Protein AF-A0A2W4HS82-F1 (afdb_monomer_lite)

Foldseek 3Di:
DDDDDDDDDDDDDDDDDDPDDDPPPDDDDDPPDDDLPDPVVCQLFPDDPDQVSLVVVLVSLLVQLQQLQVLLCLVVLNQGDQFDDQQSQLSGPPHPNPRHGHDPSSFGQQNVVRHGDHAAEAEDQDLVVQQVDFWAFAQRSHWYWYAHPVSRKIKIWGHGPVRTIDADPVGRRGHDIDMPALVVLLVVLLVQLVQLQVVLCVVVVDGDAAPDLQSQQSGDPRHNVVSRGHWARQQSPPSDGHHAHEDDDDAQVVQFQAFWDFAARSHKYKHDDPDDAKIWIWHAHPVRTTDHAPVGRRGHQIQMPSGRPPDDPDPPD

Structure (mmCIF, N/CA/C/O backbone):
data_AF-A0A2W4HS82-F1
#
_entry.id   AF-A0A2W4HS82-F1
#
loop_
_atom_site.group_PDB
_atom_site.id
_atom_site.type_symbol
_atom_site.label_atom_id
_atom_site.label_alt_id
_atom_site.label_comp_id
_atom_site.label_asym_id
_atom_site.label_entity_id
_atom_site.label_seq_id
_atom_site.pdbx_PDB_ins_code
_atom_site.Cartn_x
_atom_site.Cartn_y
_atom_site.Cartn_z
_atom_site.occupancy
_atom_site.B_iso_or_equiv
_atom_site.auth_seq_id
_atom_site.auth_comp_id
_atom_site.auth_asym_id
_atom_site.auth_atom_id
_atom_site.pdbx_PDB_model_num
ATOM 1 N N . MET A 1 1 ? 10.268 50.091 77.009 1.00 44.12 1 MET A N 1
ATOM 2 C CA . MET A 1 1 ? 9.915 49.093 75.977 1.00 44.12 1 MET A CA 1
ATOM 3 C C . MET A 1 1 ? 11.006 49.121 74.925 1.00 44.12 1 MET A C 1
ATOM 5 O O . MET A 1 1 ? 11.183 50.147 74.284 1.00 44.12 1 MET A O 1
ATOM 9 N N . ALA A 1 2 ? 11.820 48.069 74.868 1.00 42.75 2 ALA A N 1
ATOM 10 C CA . ALA A 1 2 ? 13.006 48.007 74.022 1.00 42.75 2 ALA A CA 1
ATOM 11 C C . ALA A 1 2 ? 12.639 47.516 72.615 1.00 42.75 2 ALA A C 1
ATOM 13 O O . ALA A 1 2 ? 11.971 46.496 72.466 1.00 42.75 2 ALA A O 1
ATOM 14 N N . VAL A 1 3 ? 13.079 48.261 71.602 1.00 39.31 3 VAL A N 1
ATOM 15 C CA . VAL A 1 3 ? 12.980 47.914 70.182 1.00 39.31 3 VAL A CA 1
ATOM 16 C C . VAL A 1 3 ? 14.223 47.103 69.824 1.00 39.31 3 VAL A C 1
ATOM 18 O O . VAL A 1 3 ? 15.334 47.622 69.908 1.00 39.31 3 VAL A O 1
ATOM 21 N N . ILE A 1 4 ? 14.053 45.838 69.441 1.00 47.97 4 ILE A N 1
ATOM 22 C CA . ILE A 1 4 ? 15.140 45.001 68.920 1.00 47.97 4 ILE A CA 1
ATOM 23 C C . ILE A 1 4 ? 14.964 44.914 67.404 1.00 47.97 4 ILE A C 1
ATOM 25 O O . ILE A 1 4 ? 14.067 44.242 66.902 1.00 47.97 4 ILE A O 1
ATOM 29 N N . SER A 1 5 ? 15.820 45.644 66.691 1.00 43.72 5 SER A N 1
ATOM 30 C CA . SER A 1 5 ? 15.968 45.599 65.237 1.00 43.72 5 SER A CA 1
ATOM 31 C C . SER A 1 5 ? 17.085 44.610 64.903 1.00 43.72 5 SER A C 1
ATOM 33 O O . SER A 1 5 ? 18.230 44.813 65.309 1.00 43.72 5 SER A O 1
ATOM 35 N N . ILE A 1 6 ? 16.761 43.516 64.210 1.00 48.91 6 ILE A N 1
ATOM 36 C CA . ILE A 1 6 ? 17.742 42.524 63.755 1.00 48.91 6 ILE A CA 1
ATOM 37 C C . ILE A 1 6 ? 18.059 42.824 62.290 1.00 48.91 6 ILE A C 1
ATOM 39 O O . ILE A 1 6 ? 17.232 42.633 61.404 1.00 48.91 6 ILE A O 1
ATOM 43 N N . SER A 1 7 ? 19.275 43.315 62.054 1.00 46.34 7 SER A N 1
ATOM 44 C CA . SER A 1 7 ? 19.825 43.596 60.729 1.00 46.34 7 SER A CA 1
ATOM 45 C C . SER A 1 7 ? 20.709 42.421 60.302 1.00 46.34 7 SER A C 1
ATOM 47 O O . SER A 1 7 ? 21.796 42.228 60.845 1.00 46.34 7 SER A O 1
ATOM 49 N N . LEU A 1 8 ? 20.235 41.606 59.357 1.00 45.62 8 LEU A N 1
ATOM 50 C CA . LEU A 1 8 ? 20.994 40.500 58.766 1.00 45.62 8 LEU A CA 1
ATOM 51 C C . LEU A 1 8 ? 21.714 40.992 57.502 1.00 45.62 8 LEU A C 1
ATOM 53 O O . LEU A 1 8 ? 21.098 41.210 56.462 1.00 45.62 8 LEU A O 1
ATOM 57 N N . LYS A 1 9 ? 23.035 41.172 57.608 1.00 45.50 9 LYS A N 1
ATOM 58 C CA . LYS A 1 9 ? 23.947 41.370 56.472 1.00 45.50 9 LYS A CA 1
ATOM 59 C C . LYS A 1 9 ? 24.389 40.001 55.954 1.00 45.50 9 LYS A C 1
ATOM 61 O O . LYS A 1 9 ? 25.045 39.265 56.686 1.00 45.50 9 LYS A O 1
ATOM 66 N N . LEU A 1 10 ? 24.075 39.683 54.700 1.00 50.44 10 LEU A N 1
ATOM 67 C CA . LEU A 1 10 ? 24.662 38.549 53.981 1.00 50.44 10 LEU A CA 1
ATOM 68 C C . LEU A 1 10 ? 25.690 39.059 52.955 1.00 50.44 10 LEU A C 1
ATOM 70 O O . LEU A 1 10 ? 25.413 40.046 52.268 1.00 50.44 10 LEU A O 1
ATOM 74 N N . PRO A 1 11 ? 26.875 38.429 52.850 1.00 56.81 11 PRO A N 1
ATOM 75 C CA . PRO A 1 11 ? 27.918 38.847 51.924 1.00 56.81 11 PRO A CA 1
ATOM 76 C C . PRO A 1 11 ? 27.642 38.356 50.495 1.00 56.81 11 PRO A C 1
ATOM 78 O O . PRO A 1 11 ? 27.454 37.166 50.247 1.00 56.81 11 PRO A O 1
ATOM 81 N N . PHE A 1 12 ? 27.673 39.295 49.548 1.00 36.97 12 PHE A N 1
ATOM 82 C CA . PHE A 1 12 ? 27.752 39.027 48.114 1.00 36.97 12 PHE A CA 1
ATOM 83 C C . PHE A 1 12 ? 29.124 38.430 47.778 1.00 36.97 12 PHE A C 1
ATOM 85 O O . PHE A 1 12 ? 30.152 39.065 48.010 1.00 36.97 12 PHE A O 1
ATOM 92 N N . THR A 1 13 ? 29.143 37.238 47.185 1.00 49.34 13 THR A N 1
ATOM 93 C CA . THR A 1 13 ? 30.308 36.720 46.460 1.00 49.34 13 THR A CA 1
ATOM 94 C C . THR A 1 13 ? 30.001 36.774 44.970 1.00 49.34 13 THR A C 1
ATOM 96 O O . THR A 1 13 ? 29.071 36.142 44.475 1.00 49.34 13 THR A O 1
ATOM 99 N N . ALA A 1 14 ? 30.760 37.604 44.258 1.00 43.16 14 ALA A N 1
ATOM 100 C CA . ALA A 1 14 ? 30.756 37.659 42.808 1.00 43.16 14 ALA A CA 1
ATOM 101 C C . ALA A 1 14 ? 31.603 36.496 42.273 1.00 43.16 14 ALA A C 1
ATOM 103 O O . ALA A 1 14 ? 32.766 36.344 42.643 1.00 43.16 14 ALA A O 1
ATOM 104 N N . SER A 1 15 ? 31.034 35.679 41.393 1.00 42.22 15 SER A N 1
ATOM 105 C CA . SER A 1 15 ? 31.805 34.800 40.517 1.00 42.22 15 SER A CA 1
ATOM 106 C C . SER A 1 15 ? 31.263 34.921 39.106 1.00 42.22 15 SER A C 1
ATOM 108 O O . SER A 1 15 ? 30.075 34.748 38.846 1.00 42.22 15 SER A O 1
ATOM 110 N N . ALA A 1 16 ? 32.178 35.314 38.229 1.00 42.47 16 ALA A N 1
ATOM 111 C CA . ALA A 1 16 ? 31.986 35.519 36.814 1.00 42.47 16 ALA A CA 1
ATOM 112 C C . ALA A 1 16 ? 31.611 34.206 36.118 1.00 42.47 16 ALA A C 1
ATOM 114 O O . ALA A 1 16 ? 32.289 33.195 36.290 1.00 42.47 16 ALA A O 1
ATOM 115 N N . LEU A 1 17 ? 30.588 34.252 35.266 1.00 36.47 17 LEU A N 1
ATOM 116 C CA . LEU A 1 17 ? 30.428 33.280 34.194 1.00 36.47 17 LEU A CA 1
ATOM 117 C C . LEU A 1 17 ? 30.243 34.042 32.883 1.00 36.47 17 LEU A C 1
ATOM 119 O O . LEU A 1 17 ? 29.182 34.587 32.584 1.00 36.47 17 LEU A O 1
ATOM 123 N N . THR A 1 18 ? 31.331 34.118 32.128 1.00 38.00 18 THR A N 1
ATOM 124 C CA . THR A 1 18 ? 31.370 34.623 30.760 1.00 38.00 18 THR A CA 1
ATOM 125 C C . THR A 1 18 ? 30.591 33.655 29.872 1.00 38.00 18 THR A C 1
ATOM 127 O O . THR A 1 18 ? 31.080 32.578 29.537 1.00 38.00 18 THR A O 1
ATOM 130 N N . LEU A 1 19 ? 29.361 34.018 29.506 1.00 36.50 19 LEU A N 1
ATOM 131 C CA . LEU A 1 19 ? 28.557 33.271 28.544 1.00 36.50 19 LEU A CA 1
ATOM 132 C C . LEU A 1 19 ? 29.044 33.618 27.127 1.00 36.50 19 LEU A C 1
ATOM 134 O O . LEU A 1 19 ? 28.611 34.598 26.525 1.00 36.50 19 LEU A O 1
ATOM 138 N N . ILE A 1 20 ? 29.992 32.838 26.605 1.00 43.56 20 ILE A N 1
ATOM 139 C CA . ILE A 1 20 ? 30.383 32.906 25.194 1.00 43.56 20 ILE A CA 1
ATOM 140 C C . ILE A 1 20 ? 29.270 32.232 24.389 1.00 43.56 20 ILE A C 1
ATOM 142 O O . ILE A 1 20 ? 29.115 31.012 24.413 1.00 43.56 20 ILE A O 1
ATOM 146 N N . GLY A 1 21 ? 28.474 33.044 23.696 1.00 37.34 21 GLY A N 1
ATOM 147 C CA . GLY A 1 21 ? 27.473 32.579 22.746 1.00 37.34 21 GLY A CA 1
ATOM 148 C C . GLY A 1 21 ? 28.133 31.905 21.546 1.00 37.34 21 GLY A C 1
ATOM 149 O O . GLY A 1 21 ? 28.605 32.575 20.632 1.00 37.34 21 GLY A O 1
ATOM 150 N N . GLN A 1 22 ? 28.137 30.574 21.531 1.00 36.19 22 GLN A N 1
ATOM 151 C CA . GLN A 1 22 ? 28.325 29.789 20.315 1.00 36.19 22 GLN A CA 1
ATOM 152 C C . GLN A 1 22 ? 26.948 29.516 19.704 1.00 36.19 22 GLN A C 1
ATOM 154 O O . GLN A 1 22 ? 26.247 28.580 20.081 1.00 36.19 22 GLN A O 1
ATOM 159 N N . VAL A 1 23 ? 26.556 30.360 18.749 1.00 37.22 23 VAL A N 1
ATOM 160 C CA . VAL A 1 23 ? 25.447 30.071 17.836 1.00 37.22 23 VAL A CA 1
ATOM 161 C C . VAL A 1 23 ? 25.935 28.987 16.878 1.00 37.22 23 VAL A C 1
ATOM 163 O O . VAL A 1 23 ? 26.606 29.267 15.886 1.00 37.22 23 VAL A O 1
ATOM 166 N N . ALA A 1 24 ? 25.645 27.729 17.200 1.00 35.56 24 ALA A N 1
ATOM 167 C CA . ALA A 1 24 ? 25.782 26.640 16.249 1.00 35.56 24 ALA A CA 1
ATOM 168 C C . ALA A 1 24 ? 24.690 26.803 15.181 1.00 35.56 24 ALA A C 1
ATOM 170 O O . ALA A 1 24 ? 23.517 26.526 15.426 1.00 35.56 24 ALA A O 1
ATOM 171 N N . LEU A 1 25 ? 25.081 27.279 13.996 1.00 35.16 25 LEU A N 1
ATOM 172 C CA . LEU A 1 25 ? 24.296 27.156 12.770 1.00 35.16 25 LEU A CA 1
ATOM 173 C C . LEU A 1 25 ? 24.139 25.663 12.461 1.00 35.16 25 LEU A C 1
ATOM 175 O O . LEU A 1 25 ? 24.987 25.052 11.812 1.00 35.16 25 LEU A O 1
ATOM 179 N N . LEU A 1 26 ? 23.070 25.061 12.979 1.00 33.38 26 LEU A N 1
ATOM 180 C CA . LEU A 1 26 ? 22.648 23.736 12.554 1.00 33.38 26 LEU A CA 1
ATOM 181 C C . LEU A 1 26 ? 22.125 23.835 11.113 1.00 33.38 26 LEU A C 1
ATOM 183 O O . LEU A 1 26 ? 21.368 24.759 10.799 1.00 33.38 26 LEU A O 1
ATOM 187 N N . PRO A 1 27 ? 22.524 22.912 10.223 1.00 33.47 27 PRO A N 1
ATOM 188 C CA . PRO A 1 27 ? 21.996 22.876 8.870 1.00 33.47 27 PRO A CA 1
ATOM 189 C C . PRO A 1 27 ? 20.475 22.656 8.914 1.00 33.47 27 PRO A C 1
ATOM 191 O O . PRO A 1 27 ? 19.986 21.966 9.813 1.00 33.47 27 PRO A O 1
ATOM 194 N N . PRO A 1 28 ? 19.714 23.212 7.955 1.00 32.94 28 PRO A N 1
ATOM 195 C CA . PRO A 1 28 ? 18.275 23.009 7.896 1.00 32.94 28 PRO A CA 1
ATOM 196 C C . PRO A 1 28 ? 17.972 21.511 7.798 1.00 32.94 28 PRO A C 1
ATOM 198 O O . PRO A 1 28 ? 18.399 20.826 6.865 1.00 32.94 28 PRO A O 1
ATOM 201 N N . ALA A 1 29 ? 17.251 21.003 8.795 1.00 30.78 29 ALA A N 1
ATOM 202 C CA . ALA A 1 29 ? 16.715 19.656 8.793 1.00 30.78 29 ALA A CA 1
ATOM 203 C C . ALA A 1 29 ? 15.726 19.534 7.627 1.00 30.78 29 ALA A C 1
ATOM 205 O O . ALA A 1 29 ? 14.736 20.261 7.551 1.00 30.78 29 ALA A O 1
ATOM 206 N N . PHE A 1 30 ? 16.024 18.631 6.693 1.00 33.69 30 PHE A N 1
ATOM 207 C CA . PHE A 1 30 ? 15.118 18.262 5.615 1.00 33.69 30 PHE A CA 1
ATOM 208 C C . PHE A 1 30 ? 13.837 17.681 6.220 1.00 33.69 30 PHE A C 1
ATOM 210 O O . PHE A 1 30 ? 13.840 16.568 6.743 1.00 33.69 30 PHE A O 1
ATOM 217 N N . ALA A 1 31 ? 12.747 18.441 6.133 1.00 33.34 31 ALA A N 1
ATOM 218 C CA . ALA A 1 31 ? 11.401 17.953 6.376 1.00 33.34 31 ALA A CA 1
ATOM 219 C C . ALA A 1 31 ? 11.086 16.851 5.349 1.00 33.34 31 ALA A C 1
ATOM 221 O O . ALA A 1 31 ? 10.899 17.122 4.165 1.00 33.34 31 ALA A O 1
ATOM 222 N N . GLN A 1 32 ? 11.081 15.595 5.793 1.00 36.44 32 GLN A N 1
ATOM 223 C CA . GLN A 1 32 ? 10.508 14.475 5.051 1.00 36.44 32 GLN A CA 1
ATOM 224 C C . GLN A 1 32 ? 9.054 14.300 5.491 1.00 36.44 32 GLN A C 1
ATOM 226 O O . GLN A 1 32 ? 8.713 13.378 6.222 1.00 36.44 32 GLN A O 1
ATOM 231 N N . THR A 1 33 ? 8.192 15.211 5.064 1.00 41.88 33 THR A N 1
ATOM 232 C CA . THR A 1 33 ? 6.742 15.114 5.243 1.00 41.88 33 THR A CA 1
ATOM 233 C C . THR A 1 33 ? 6.099 15.635 3.972 1.00 41.88 33 THR A C 1
ATOM 235 O O . THR A 1 33 ? 6.502 16.687 3.494 1.00 41.88 33 THR A O 1
ATOM 238 N N . GLU A 1 34 ? 5.119 14.887 3.459 1.00 40.72 34 GLU A N 1
ATOM 239 C CA . GLU A 1 34 ? 4.439 15.071 2.165 1.00 40.72 34 GLU A CA 1
ATOM 240 C C . GLU A 1 34 ? 5.265 14.621 0.954 1.00 40.72 34 GLU A C 1
ATOM 242 O O . GLU A 1 34 ? 6.340 15.135 0.713 1.00 40.72 34 GLU A O 1
ATOM 247 N N . GLU A 1 35 ? 4.767 13.638 0.192 1.00 44.16 35 GLU A N 1
ATOM 248 C CA . GLU A 1 35 ? 4.965 13.495 -1.272 1.00 44.16 35 GLU A CA 1
ATOM 249 C C . GLU A 1 35 ? 4.643 12.072 -1.788 1.00 44.16 35 GLU A C 1
ATOM 251 O O . GLU A 1 35 ? 5.070 11.696 -2.883 1.00 44.16 35 GLU A O 1
ATOM 256 N N . LEU A 1 36 ? 3.873 11.230 -1.082 1.00 40.53 36 LEU A N 1
ATOM 257 C CA . LEU A 1 36 ? 3.343 10.022 -1.748 1.00 40.53 36 LEU A CA 1
ATOM 258 C C . LEU A 1 36 ? 2.311 10.382 -2.843 1.00 40.53 36 LEU A C 1
ATOM 260 O O . LEU A 1 36 ? 2.152 9.647 -3.822 1.00 40.53 36 LEU A O 1
ATOM 264 N N . PHE A 1 37 ? 1.706 11.570 -2.727 1.00 47.00 37 PHE A N 1
ATOM 265 C CA . PHE A 1 37 ? 0.776 12.179 -3.678 1.00 47.00 37 PHE A CA 1
ATOM 266 C C . PHE A 1 37 ? 1.057 13.682 -3.785 1.00 47.00 37 PHE A C 1
ATOM 268 O O . PHE A 1 37 ? 0.273 14.506 -3.330 1.00 47.00 37 PHE A O 1
ATOM 275 N N . ALA A 1 38 ? 2.218 14.048 -4.337 1.00 44.34 38 ALA A N 1
ATOM 276 C CA . ALA A 1 38 ? 2.447 15.424 -4.776 1.00 44.34 38 ALA A CA 1
ATOM 277 C C . ALA A 1 38 ? 1.232 15.924 -5.597 1.00 44.34 38 ALA A C 1
ATOM 279 O O . ALA A 1 38 ? 0.631 15.099 -6.296 1.00 44.34 38 ALA A O 1
ATOM 280 N N . PRO A 1 39 ? 0.870 17.223 -5.538 1.00 44.66 39 PRO A N 1
ATOM 281 C CA . PRO A 1 39 ? -0.225 17.770 -6.339 1.00 44.66 39 PRO A CA 1
ATOM 282 C C . PRO A 1 39 ? -0.077 17.314 -7.792 1.00 44.66 39 PRO A C 1
ATOM 284 O O . PRO A 1 39 ? 1.044 17.261 -8.303 1.00 44.66 39 PRO A O 1
ATOM 287 N N . VAL A 1 40 ? -1.196 16.949 -8.428 1.00 45.75 40 VAL A N 1
ATOM 288 C CA . VAL A 1 40 ? -1.273 16.321 -9.765 1.00 45.75 40 VAL A CA 1
ATOM 289 C C . VAL A 1 40 ? -0.335 16.992 -10.784 1.00 45.75 40 VAL A C 1
ATOM 291 O O . VAL A 1 40 ? 0.279 16.309 -11.598 1.00 45.75 40 VAL A O 1
ATOM 294 N N . GLU A 1 41 ? -0.119 18.304 -10.671 1.00 40.22 41 GLU A N 1
ATOM 295 C CA . GLU A 1 41 ? 0.823 19.095 -11.475 1.00 40.22 41 GLU A CA 1
ATOM 296 C C . GLU A 1 41 ? 2.284 18.606 -11.439 1.00 40.22 41 GLU A C 1
ATOM 298 O O . GLU A 1 41 ? 2.931 18.549 -12.484 1.00 40.22 41 GLU A O 1
ATOM 303 N N . LYS A 1 42 ? 2.810 18.163 -10.288 1.00 47.59 42 LYS A N 1
ATOM 304 C CA . LYS A 1 42 ? 4.160 17.567 -10.199 1.00 47.59 42 LYS A CA 1
ATOM 305 C C . LYS A 1 42 ? 4.238 16.179 -10.852 1.00 47.59 42 LYS A C 1
ATOM 307 O O . LYS A 1 42 ? 5.337 15.677 -11.077 1.00 47.59 42 LYS A O 1
ATOM 312 N N . MET A 1 43 ? 3.103 15.540 -11.147 1.00 51.03 43 MET A N 1
ATOM 313 C CA . MET A 1 43 ? 3.050 14.203 -11.753 1.00 51.03 43 MET A CA 1
ATOM 314 C C . MET A 1 43 ? 3.054 14.242 -13.282 1.00 51.03 43 MET A C 1
ATOM 316 O O . MET A 1 43 ? 3.405 13.237 -13.891 1.00 51.03 43 MET A O 1
ATOM 320 N N . VAL A 1 44 ? 2.693 15.376 -13.895 1.00 56.41 44 VAL A N 1
ATOM 321 C CA . VAL A 1 44 ? 2.601 15.511 -15.359 1.00 56.41 44 VAL A CA 1
ATOM 322 C C . VAL A 1 44 ? 3.975 15.654 -16.012 1.00 56.41 44 VAL A C 1
ATOM 324 O O . VAL A 1 44 ? 4.189 15.177 -17.122 1.00 56.41 44 VAL A O 1
ATOM 327 N N . ASN A 1 45 ? 4.924 16.287 -15.322 1.00 65.25 45 ASN A N 1
ATOM 328 C CA . ASN A 1 45 ? 6.292 16.436 -15.811 1.00 65.25 45 ASN A CA 1
ATOM 329 C C . ASN A 1 45 ? 7.275 16.608 -14.641 1.00 65.25 45 ASN A C 1
ATOM 331 O O . ASN A 1 45 ? 7.738 17.721 -14.371 1.00 65.25 45 ASN A O 1
ATOM 335 N N . PRO A 1 46 ? 7.556 15.537 -13.882 1.00 73.56 46 PRO A N 1
ATOM 336 C CA . PRO A 1 46 ? 8.440 15.634 -12.737 1.00 73.56 46 PRO A CA 1
ATOM 337 C C . PRO A 1 46 ? 9.868 15.955 -13.193 1.00 73.56 46 PRO A C 1
ATOM 339 O O . PRO A 1 46 ? 10.474 15.224 -13.978 1.00 73.56 46 PRO A O 1
ATOM 342 N N . GLN A 1 47 ? 10.425 17.048 -12.671 1.00 81.94 47 GLN A N 1
ATOM 343 C CA . GLN A 1 47 ? 11.844 17.354 -12.818 1.00 81.94 47 GLN A CA 1
ATOM 344 C C . GLN A 1 47 ? 12.615 16.784 -11.631 1.00 81.94 47 GLN A C 1
ATOM 346 O O . GLN A 1 47 ? 12.407 17.196 -10.492 1.00 81.94 47 GLN A O 1
ATOM 351 N N . PHE A 1 48 ? 13.520 15.848 -11.910 1.00 87.69 48 PHE A N 1
ATOM 352 C CA . PHE A 1 48 ? 14.367 15.219 -10.898 1.00 87.69 48 PHE A CA 1
ATOM 353 C C . PHE A 1 48 ? 15.764 15.828 -10.927 1.00 87.69 48 PHE A C 1
ATOM 355 O O . PHE A 1 48 ? 16.443 15.793 -11.959 1.00 87.69 48 PHE A O 1
ATOM 362 N N . LYS A 1 49 ? 16.219 16.343 -9.786 1.00 90.75 49 LYS A N 1
ATOM 363 C CA . LYS A 1 49 ? 17.519 17.013 -9.652 1.00 90.75 49 LYS A CA 1
ATOM 364 C C . LYS A 1 49 ? 18.676 16.024 -9.576 1.00 90.75 49 LYS A C 1
ATOM 366 O O . LYS A 1 49 ? 19.791 16.346 -9.972 1.00 90.75 49 LYS A O 1
ATOM 371 N N . ASN A 1 50 ? 18.438 14.829 -9.042 1.00 93.31 50 ASN A N 1
ATOM 372 C CA . ASN A 1 50 ? 19.482 13.843 -8.768 1.00 93.31 50 ASN A CA 1
ATOM 373 C C . ASN A 1 50 ? 18.939 12.403 -8.802 1.00 93.31 50 ASN A C 1
ATOM 375 O O . ASN A 1 50 ? 17.736 12.172 -8.911 1.00 93.31 50 ASN A O 1
ATOM 379 N N . GLU A 1 51 ? 19.844 11.425 -8.723 1.00 92.56 51 GLU A N 1
ATOM 380 C CA . GLU A 1 51 ? 19.502 9.996 -8.758 1.00 92.56 51 GLU A CA 1
ATOM 381 C C . GLU A 1 51 ? 18.641 9.556 -7.567 1.00 92.56 51 GLU A C 1
ATOM 383 O O . GLU A 1 51 ? 17.766 8.708 -7.725 1.00 92.56 51 GLU A O 1
ATOM 388 N N . LYS A 1 52 ? 18.848 10.153 -6.387 1.00 91.50 52 LYS A N 1
ATOM 389 C CA . LYS A 1 52 ? 18.071 9.836 -5.184 1.00 91.50 52 LYS A CA 1
ATOM 390 C C . LYS A 1 52 ? 16.590 10.164 -5.392 1.00 91.50 52 LYS A C 1
ATOM 392 O O . LYS A 1 52 ? 15.751 9.305 -5.150 1.00 91.50 52 LYS A O 1
ATOM 397 N N . GLU A 1 53 ? 16.277 11.344 -5.926 1.00 92.25 53 GLU A N 1
ATOM 398 C CA . GLU A 1 53 ? 14.898 11.745 -6.239 1.00 92.25 53 GLU A CA 1
ATOM 399 C C . GLU A 1 53 ? 14.249 10.826 -7.291 1.00 92.25 53 GLU A C 1
ATOM 401 O O . GLU A 1 53 ? 13.082 10.458 -7.153 1.00 92.25 53 GLU A O 1
ATOM 406 N N . ARG A 1 54 ? 15.001 10.394 -8.320 1.00 93.38 54 ARG A N 1
ATOM 407 C CA . ARG A 1 54 ? 14.494 9.430 -9.319 1.00 93.38 54 ARG A CA 1
ATOM 408 C C . ARG A 1 54 ? 14.169 8.083 -8.678 1.00 93.38 54 ARG A C 1
ATOM 410 O O . ARG A 1 54 ? 13.120 7.511 -8.958 1.00 93.38 54 ARG A O 1
ATOM 417 N N . GLN A 1 55 ? 15.046 7.584 -7.810 1.00 92.25 55 GLN A N 1
ATOM 418 C CA . GLN A 1 55 ? 14.841 6.319 -7.105 1.00 92.25 55 GLN A CA 1
ATOM 419 C C . GLN A 1 55 ? 13.660 6.392 -6.135 1.00 92.25 55 GLN A C 1
ATOM 421 O O . GLN A 1 55 ? 12.823 5.493 -6.128 1.00 92.25 55 GLN A O 1
ATOM 426 N N . GLU A 1 56 ? 13.541 7.471 -5.362 1.00 88.75 56 GLU A N 1
ATOM 427 C CA . GLU A 1 56 ? 12.392 7.710 -4.479 1.00 88.75 56 GLU A CA 1
ATOM 428 C C . GLU A 1 56 ? 11.076 7.747 -5.258 1.00 88.75 56 GLU A C 1
ATOM 430 O O . GLU A 1 56 ? 10.094 7.126 -4.850 1.00 88.75 56 GLU A O 1
ATOM 435 N N . TYR A 1 57 ? 11.062 8.398 -6.420 1.00 90.56 57 TYR A N 1
ATOM 436 C CA . TYR A 1 57 ? 9.915 8.362 -7.318 1.00 90.56 57 TYR A CA 1
ATOM 437 C C . TYR A 1 57 ? 9.600 6.944 -7.810 1.00 90.56 57 TYR A C 1
ATOM 439 O O . TYR A 1 57 ? 8.446 6.523 -7.745 1.00 90.56 57 TYR A O 1
ATOM 447 N N . MET A 1 58 ? 10.600 6.177 -8.253 1.00 93.69 58 MET A N 1
ATOM 448 C CA . MET A 1 58 ? 10.385 4.804 -8.722 1.00 93.69 58 MET A CA 1
ATOM 449 C C . MET A 1 58 ? 9.868 3.875 -7.616 1.00 93.69 58 MET A C 1
ATOM 451 O O . MET A 1 58 ? 9.006 3.040 -7.889 1.00 93.69 58 MET A O 1
ATOM 455 N N . MET A 1 59 ? 10.316 4.045 -6.368 1.00 90.44 59 MET A N 1
ATOM 456 C CA . MET A 1 59 ? 9.761 3.318 -5.217 1.00 90.44 59 MET A CA 1
ATOM 457 C C . MET A 1 59 ? 8.278 3.647 -5.017 1.00 90.44 59 MET A C 1
ATOM 459 O O . MET A 1 59 ? 7.459 2.734 -4.917 1.00 90.44 59 MET A O 1
ATOM 463 N N . LYS A 1 60 ? 7.898 4.931 -5.084 1.00 86.94 60 LYS A N 1
ATOM 464 C CA . LYS A 1 60 ? 6.483 5.343 -5.037 1.00 86.94 60 LYS A CA 1
ATOM 465 C C . LYS A 1 60 ? 5.679 4.734 -6.186 1.00 86.94 60 LYS A C 1
ATOM 467 O O . LYS A 1 60 ? 4.552 4.298 -5.983 1.00 86.94 60 LYS A O 1
ATOM 472 N N . VAL A 1 61 ? 6.234 4.671 -7.399 1.00 90.44 61 VAL A N 1
ATOM 473 C CA . VAL A 1 61 ? 5.572 4.004 -8.531 1.00 90.44 61 VAL A CA 1
ATOM 474 C C . VAL A 1 61 ? 5.353 2.516 -8.241 1.00 90.44 61 VAL A C 1
ATOM 476 O O . VAL A 1 61 ? 4.239 2.032 -8.432 1.00 90.44 61 VAL A O 1
ATOM 479 N N . ALA A 1 62 ? 6.357 1.801 -7.729 1.00 92.25 62 ALA A N 1
ATOM 480 C CA . ALA A 1 62 ? 6.208 0.395 -7.353 1.00 92.25 62 ALA A CA 1
ATOM 481 C C . ALA A 1 62 ? 5.107 0.181 -6.301 1.00 92.25 62 ALA A C 1
ATOM 483 O O . ALA A 1 62 ? 4.294 -0.735 -6.438 1.00 92.25 62 ALA A O 1
ATOM 484 N N . GLU A 1 63 ? 5.033 1.040 -5.282 1.00 85.31 63 GLU A N 1
ATOM 485 C CA . GLU A 1 63 ? 3.986 0.980 -4.254 1.00 85.31 63 GLU A CA 1
ATOM 486 C C . GLU A 1 63 ? 2.584 1.162 -4.840 1.00 85.31 63 GLU A C 1
ATOM 488 O O . GLU A 1 63 ? 1.641 0.488 -4.420 1.00 85.31 63 GLU A O 1
ATOM 493 N N . ARG A 1 64 ? 2.445 2.025 -5.851 1.00 85.94 64 ARG A N 1
ATOM 494 C CA . ARG A 1 64 ? 1.175 2.249 -6.555 1.00 85.94 64 ARG A CA 1
ATOM 495 C C . ARG A 1 64 ? 0.743 1.030 -7.350 1.00 85.94 64 ARG A C 1
ATOM 497 O O . ARG A 1 64 ? -0.427 0.665 -7.280 1.00 85.94 64 ARG A O 1
ATOM 504 N N . VAL A 1 65 ? 1.677 0.383 -8.048 1.00 92.56 65 VAL A N 1
ATOM 505 C CA . VAL A 1 65 ? 1.411 -0.875 -8.765 1.00 92.56 65 VAL A CA 1
ATOM 506 C C . VAL A 1 65 ? 1.012 -1.976 -7.787 1.00 92.56 65 VAL A C 1
ATOM 508 O O . VAL A 1 65 ? 0.025 -2.671 -8.020 1.00 92.56 65 VAL A O 1
ATOM 511 N N . ARG A 1 66 ? 1.717 -2.101 -6.654 1.00 90.75 66 ARG A N 1
ATOM 512 C CA . ARG A 1 66 ? 1.350 -3.048 -5.591 1.00 90.75 66 ARG A CA 1
ATOM 513 C C . ARG A 1 66 ? -0.073 -2.787 -5.092 1.00 90.75 66 ARG A C 1
ATOM 515 O O . ARG A 1 66 ? -0.891 -3.702 -5.076 1.00 90.75 66 ARG A O 1
ATOM 522 N N . SER A 1 67 ? -0.376 -1.536 -4.747 1.00 82.62 67 SER A N 1
ATOM 523 C CA . SER A 1 67 ? -1.699 -1.129 -4.269 1.00 82.62 67 SER A CA 1
ATOM 524 C C . SER A 1 67 ? -2.794 -1.374 -5.311 1.00 82.62 67 SER A C 1
ATOM 526 O O . SER A 1 67 ? -3.886 -1.808 -4.959 1.00 82.62 67 SER A O 1
ATOM 528 N N . ALA A 1 68 ? -2.526 -1.127 -6.594 1.00 88.06 68 ALA A N 1
ATOM 529 C CA . ALA A 1 68 ? -3.460 -1.441 -7.671 1.00 88.06 68 ALA A CA 1
ATOM 530 C C . ALA A 1 68 ? -3.746 -2.947 -7.746 1.00 88.06 68 ALA A C 1
ATOM 532 O O . ALA A 1 68 ? -4.904 -3.339 -7.845 1.00 88.06 68 ALA A O 1
ATOM 533 N N . ALA A 1 69 ? -2.719 -3.799 -7.642 1.00 91.44 69 ALA A N 1
ATOM 534 C CA . ALA A 1 69 ? -2.897 -5.250 -7.731 1.00 91.44 69 ALA A CA 1
ATOM 535 C C . ALA A 1 69 ? -3.730 -5.787 -6.560 1.00 91.44 69 ALA A C 1
ATOM 537 O O . ALA A 1 69 ? -4.557 -6.680 -6.728 1.00 91.44 69 ALA A O 1
ATOM 538 N N . GLN A 1 70 ? -3.548 -5.199 -5.378 1.00 84.81 70 GLN A N 1
ATOM 539 C CA . GLN A 1 70 ? -4.309 -5.535 -4.177 1.00 84.81 70 GLN A CA 1
ATOM 540 C C . GLN A 1 70 ? -5.767 -5.067 -4.273 1.00 84.81 70 GLN A C 1
ATOM 542 O O . GLN A 1 70 ? -6.678 -5.809 -3.908 1.00 84.81 70 GLN A O 1
ATOM 547 N N . ARG A 1 71 ? -6.011 -3.875 -4.832 1.00 80.56 71 ARG A N 1
ATOM 548 C CA . ARG A 1 71 ? -7.368 -3.387 -5.124 1.00 80.56 71 ARG A CA 1
ATOM 549 C C . ARG A 1 71 ? -8.075 -4.245 -6.172 1.00 80.56 71 ARG A C 1
ATOM 551 O O . ARG A 1 71 ? -9.229 -4.606 -5.967 1.00 80.56 71 ARG A O 1
ATOM 558 N N . TYR A 1 72 ? -7.367 -4.628 -7.234 1.00 88.50 72 TYR A N 1
ATOM 559 C CA . TYR A 1 72 ? -7.869 -5.571 -8.230 1.00 88.50 72 TYR A CA 1
ATOM 560 C C . TYR A 1 72 ? -8.287 -6.881 -7.559 1.00 88.50 72 TYR A C 1
ATOM 562 O O . TYR A 1 72 ? -9.424 -7.317 -7.723 1.00 88.50 72 TYR A O 1
ATOM 570 N N . ALA A 1 73 ? -7.410 -7.470 -6.738 1.00 87.38 73 ALA A N 1
ATOM 571 C CA . ALA A 1 73 ? -7.728 -8.693 -6.008 1.00 87.38 73 ALA A CA 1
ATOM 572 C C . ALA A 1 73 ? -8.943 -8.536 -5.103 1.00 87.38 73 ALA A C 1
ATOM 574 O O . ALA A 1 73 ? -9.800 -9.412 -5.097 1.00 87.38 73 ALA A O 1
ATOM 575 N N . SER A 1 74 ? -9.068 -7.422 -4.391 1.00 77.25 74 SER A N 1
ATOM 576 C CA . SER A 1 74 ? -10.250 -7.147 -3.581 1.00 77.25 74 SER A CA 1
ATOM 577 C C . SER A 1 74 ? -11.544 -7.164 -4.394 1.00 77.25 74 SER A C 1
ATOM 579 O O . SER A 1 74 ? -12.487 -7.862 -4.022 1.00 77.25 74 SER A O 1
ATOM 581 N N . HIS A 1 75 ? -11.573 -6.458 -5.526 1.00 82.38 75 HIS A N 1
ATOM 582 C CA . HIS A 1 75 ? -12.754 -6.419 -6.386 1.00 82.38 75 HIS A CA 1
ATOM 583 C C . HIS A 1 75 ? -13.045 -7.799 -7.010 1.00 82.38 75 HIS A C 1
ATOM 585 O O . HIS A 1 75 ? -14.201 -8.184 -7.176 1.00 82.38 75 HIS A O 1
ATOM 591 N N . HIS A 1 76 ? -12.007 -8.609 -7.238 1.00 86.50 76 HIS A N 1
ATOM 592 C CA . HIS A 1 76 ? -12.106 -9.948 -7.824 1.00 86.50 76 HIS A CA 1
ATOM 593 C C . HIS A 1 76 ? -11.994 -11.090 -6.805 1.00 86.50 76 HIS A C 1
ATOM 595 O O . HIS A 1 76 ? -11.489 -12.172 -7.131 1.00 86.50 76 HIS A O 1
ATOM 601 N N . LYS A 1 77 ? -12.470 -10.882 -5.570 1.00 83.00 77 LYS A N 1
ATOM 602 C CA . LYS A 1 77 ? -12.579 -11.931 -4.533 1.00 83.00 77 LYS A CA 1
ATOM 603 C C . LYS A 1 77 ? -11.258 -12.678 -4.278 1.00 83.00 77 LYS A C 1
ATOM 605 O O . LYS A 1 77 ? -11.213 -13.905 -4.225 1.00 83.00 77 LYS A O 1
ATOM 610 N N . GLY A 1 78 ? -10.169 -11.928 -4.173 1.00 81.50 78 GLY A N 1
ATOM 611 C CA . GLY A 1 78 ? -8.806 -12.416 -3.960 1.00 81.50 78 GLY A CA 1
ATOM 612 C C . GLY A 1 78 ? -8.035 -12.784 -5.233 1.00 81.50 78 GLY A C 1
ATOM 613 O O . GLY A 1 78 ? -6.873 -13.174 -5.137 1.00 81.50 78 GLY A O 1
ATOM 614 N N . THR A 1 79 ? -8.628 -12.661 -6.425 1.00 89.94 79 THR A N 1
ATOM 615 C CA . THR A 1 79 ? -7.953 -13.027 -7.682 1.00 89.94 79 THR A CA 1
ATOM 616 C C . THR A 1 79 ? -6.982 -11.938 -8.126 1.00 89.94 79 THR A C 1
ATOM 618 O O . THR A 1 79 ? -7.399 -10.830 -8.438 1.00 89.94 79 THR A O 1
ATOM 621 N N . LEU A 1 80 ? -5.687 -12.247 -8.208 1.00 92.62 80 LEU A N 1
ATOM 622 C CA . LEU A 1 80 ? -4.670 -11.302 -8.680 1.00 92.62 80 LEU A CA 1
ATOM 623 C C . LEU A 1 80 ? -4.718 -11.095 -10.207 1.00 92.62 80 LEU A C 1
ATOM 625 O O . LEU A 1 80 ? -5.048 -12.033 -10.945 1.00 92.62 80 LEU A O 1
ATOM 629 N N . PRO A 1 81 ? -4.337 -9.901 -10.704 1.00 95.06 81 PRO A N 1
ATOM 630 C CA . PRO A 1 81 ? -4.279 -9.643 -12.137 1.00 95.06 81 PRO A CA 1
ATOM 631 C C . PRO A 1 81 ? -3.177 -10.491 -12.778 1.00 95.06 81 PRO A C 1
ATOM 633 O O . PRO A 1 81 ? -2.036 -10.505 -12.330 1.00 95.06 81 PRO A O 1
ATOM 636 N N . LYS A 1 82 ? -3.498 -11.218 -13.851 1.00 95.81 82 LYS A N 1
ATOM 637 C CA . LYS A 1 82 ? -2.528 -12.116 -14.514 1.00 95.81 82 LYS A CA 1
ATOM 638 C C . LYS A 1 82 ? -1.537 -11.381 -15.415 1.00 95.81 82 LYS A C 1
ATOM 640 O O . LYS A 1 82 ? -0.492 -11.930 -15.751 1.00 95.81 82 LYS A O 1
ATOM 645 N N . LYS A 1 83 ? -1.897 -10.177 -15.853 1.00 95.88 83 LYS A N 1
ATOM 646 C CA . LYS A 1 83 ? -1.119 -9.331 -16.755 1.00 95.88 83 LYS A CA 1
ATOM 647 C C . LYS A 1 83 ? -1.462 -7.865 -16.520 1.00 95.88 83 LYS A C 1
ATOM 649 O O . LYS A 1 83 ? -2.475 -7.553 -15.903 1.00 95.88 83 LYS A O 1
ATOM 654 N N . VAL A 1 84 ? -0.617 -6.985 -17.036 1.00 95.44 84 VAL A N 1
ATOM 655 C CA . VAL A 1 84 ? -0.864 -5.546 -17.116 1.00 95.44 84 VAL A CA 1
ATOM 656 C C . VAL A 1 84 ? -1.679 -5.260 -18.371 1.00 95.44 84 VAL A C 1
ATOM 658 O O . VAL A 1 84 ? -1.133 -5.160 -19.466 1.00 95.44 84 VAL A O 1
ATOM 661 N N . ASP A 1 85 ? -2.995 -5.179 -18.206 1.00 94.25 85 ASP A N 1
ATOM 662 C CA . ASP A 1 85 ? -3.970 -4.784 -19.224 1.00 94.25 85 ASP A CA 1
ATOM 663 C C . ASP A 1 85 ? -4.848 -3.629 -18.722 1.00 94.25 85 ASP A C 1
ATOM 665 O O . ASP A 1 85 ? -4.672 -3.161 -17.598 1.00 94.25 85 ASP A O 1
ATOM 669 N N . ASP A 1 86 ? -5.784 -3.150 -19.544 1.00 91.38 86 ASP A N 1
ATOM 670 C CA . ASP A 1 86 ? -6.673 -2.045 -19.162 1.00 91.38 86 ASP A CA 1
ATOM 671 C C . ASP A 1 86 ? -7.493 -2.357 -17.908 1.00 91.38 86 ASP A C 1
ATOM 673 O O . ASP A 1 86 ? -7.708 -1.467 -17.084 1.00 91.38 86 ASP A O 1
ATOM 677 N N . ALA A 1 87 ? -7.863 -3.628 -17.707 1.00 93.56 87 ALA A N 1
ATOM 678 C CA . ALA A 1 87 ? -8.573 -4.053 -16.512 1.00 93.56 87 ALA A CA 1
ATOM 679 C C . ALA A 1 87 ? -7.716 -3.837 -15.266 1.00 93.56 87 ALA A C 1
ATOM 681 O O . ALA A 1 87 ? -8.149 -3.140 -14.353 1.00 93.56 87 ALA A O 1
ATOM 682 N N . PHE A 1 88 ? -6.475 -4.333 -15.242 1.00 94.56 88 PHE A N 1
ATOM 683 C CA . PHE A 1 88 ? -5.566 -4.072 -14.124 1.00 94.56 88 PHE A CA 1
ATOM 684 C C . PHE A 1 88 ? -5.236 -2.573 -13.993 1.00 94.56 88 PHE A C 1
ATOM 686 O O . PHE A 1 88 ? -5.271 -2.012 -12.896 1.00 94.56 88 PHE A O 1
ATOM 693 N N . MET A 1 89 ? -4.977 -1.889 -15.106 1.00 92.88 89 MET A N 1
ATOM 694 C CA . MET A 1 89 ? -4.631 -0.469 -15.102 1.00 92.88 89 MET A CA 1
ATOM 695 C C . MET A 1 89 ? -5.780 0.424 -14.621 1.00 92.88 89 MET A C 1
ATOM 697 O O . MET A 1 89 ? -5.501 1.473 -14.044 1.00 92.88 89 MET A O 1
ATOM 701 N N . SER A 1 90 ? -7.045 -0.001 -14.734 1.00 90.44 90 SER A N 1
ATOM 702 C CA . SER A 1 90 ? -8.185 0.708 -14.130 1.00 90.44 90 SER A CA 1
ATOM 703 C C . SER A 1 90 ? -8.096 0.792 -12.593 1.00 90.44 90 SER A C 1
ATOM 705 O O . SER A 1 90 ? -8.747 1.640 -11.987 1.00 90.44 90 SER A O 1
ATOM 707 N N . TYR A 1 91 ? -7.244 -0.020 -11.950 1.00 88.44 91 TYR A N 1
ATOM 708 C CA . TYR A 1 91 ? -6.979 0.025 -10.505 1.00 88.44 91 TYR A CA 1
ATOM 709 C C . TYR A 1 91 ? -5.768 0.857 -10.125 1.00 88.44 91 TYR A C 1
ATOM 711 O O . TYR A 1 91 ? -5.447 0.960 -8.942 1.00 88.44 91 TYR A O 1
ATOM 719 N N . MET A 1 92 ? -5.069 1.462 -11.081 1.00 87.06 92 MET A N 1
ATOM 720 C CA . MET A 1 92 ? -4.017 2.425 -10.775 1.00 87.06 92 MET A CA 1
ATOM 721 C C . MET A 1 92 ? -4.620 3.719 -10.204 1.00 87.06 92 MET A C 1
ATOM 723 O O . MET A 1 92 ? -5.831 3.889 -10.067 1.00 87.06 92 MET A O 1
ATOM 727 N N . ILE A 1 93 ? -3.764 4.635 -9.756 1.00 70.12 93 ILE A N 1
ATOM 728 C CA . ILE A 1 93 ? -4.229 5.955 -9.313 1.00 70.12 93 ILE A CA 1
ATOM 729 C C . ILE A 1 93 ? -4.880 6.678 -10.503 1.00 70.12 93 ILE A C 1
ATOM 731 O O . ILE A 1 93 ? -4.328 6.660 -11.599 1.00 70.12 93 ILE A O 1
ATOM 735 N N . PHE A 1 94 ? -6.039 7.297 -10.257 1.00 68.94 94 PHE A N 1
ATOM 736 C CA . PHE A 1 94 ? -6.929 7.926 -11.248 1.00 68.94 94 PHE A CA 1
ATOM 737 C C . PHE A 1 94 ? -7.696 6.973 -12.177 1.00 68.94 94 PHE A C 1
ATOM 739 O O . PHE A 1 94 ? -8.392 7.458 -13.063 1.00 68.94 94 PHE A O 1
ATOM 746 N N . GLY A 1 95 ? -7.591 5.653 -12.008 1.00 73.88 95 GLY A N 1
ATOM 747 C CA . GLY A 1 95 ? -8.472 4.708 -12.695 1.00 73.88 95 GLY A CA 1
ATOM 748 C C . GLY A 1 95 ? -9.828 4.551 -11.990 1.00 73.88 95 GLY A C 1
ATOM 749 O O . GLY A 1 95 ? -9.960 4.829 -10.790 1.00 73.88 95 GLY A O 1
ATOM 750 N N . GLU A 1 96 ? -10.842 4.109 -12.738 1.00 78.25 96 GLU A N 1
ATOM 751 C CA . GLU A 1 96 ? -12.221 3.979 -12.237 1.00 78.25 96 GLU A CA 1
ATOM 752 C C . GLU A 1 96 ? -12.486 2.684 -11.450 1.00 78.25 96 GLU A C 1
ATOM 754 O O . GLU A 1 96 ? -13.530 2.567 -10.811 1.00 78.25 96 GLU A O 1
ATOM 759 N N . CYS A 1 97 ? -11.534 1.741 -11.431 1.00 82.25 97 CYS A N 1
ATOM 760 C CA . CYS A 1 97 ? -11.662 0.419 -10.798 1.00 82.25 97 CYS A CA 1
ATOM 761 C C . CYS A 1 97 ? -12.863 -0.392 -11.304 1.00 82.25 97 CYS A C 1
ATOM 763 O O . CYS A 1 97 ? -13.534 -1.080 -10.535 1.00 82.25 97 CYS A O 1
ATOM 765 N N . ASP A 1 98 ? -13.128 -0.299 -12.602 1.00 83.25 98 ASP A N 1
ATOM 766 C CA . ASP A 1 98 ? -14.298 -0.845 -13.294 1.00 83.25 98 ASP A CA 1
ATOM 767 C C . ASP A 1 98 ? -13.941 -1.940 -14.318 1.00 83.25 98 ASP A C 1
ATOM 769 O O . ASP A 1 98 ? -14.784 -2.337 -15.126 1.00 83.25 98 ASP A O 1
ATOM 773 N N . ASP A 1 99 ? -12.682 -2.390 -14.310 1.00 89.38 99 ASP A N 1
ATOM 774 C CA . ASP A 1 99 ? -12.102 -3.378 -15.228 1.00 89.38 99 ASP A CA 1
ATOM 775 C C . ASP A 1 99 ? -12.018 -2.936 -16.692 1.00 89.38 99 ASP A C 1
ATOM 777 O O . ASP A 1 99 ? -11.761 -3.761 -17.572 1.00 89.38 99 ASP A O 1
ATOM 781 N N . LYS A 1 100 ? -12.243 -1.651 -16.980 1.00 87.50 100 LYS A N 1
ATOM 782 C CA . LYS A 1 100 ? -12.385 -1.163 -18.359 1.00 87.50 100 LYS A CA 1
ATOM 783 C C . LYS A 1 100 ? -11.638 0.134 -18.594 1.00 87.50 100 LYS A C 1
ATOM 785 O O . LYS A 1 100 ? -10.916 0.262 -19.579 1.00 87.50 100 LYS A O 1
ATOM 790 N N . THR A 1 101 ? -11.816 1.096 -17.703 1.00 80.69 101 THR A N 1
ATOM 791 C CA . THR A 1 101 ? -11.416 2.478 -17.921 1.00 80.69 101 THR A CA 1
ATOM 792 C C . THR A 1 101 ? -10.041 2.712 -17.308 1.00 80.69 101 THR A C 1
ATOM 794 O O . THR A 1 101 ? -9.893 3.155 -16.164 1.00 80.69 101 THR A O 1
ATOM 797 N N . SER A 1 102 ? -9.002 2.391 -18.085 1.00 80.25 102 SER A N 1
ATOM 798 C CA . SER A 1 102 ? -7.644 2.851 -17.802 1.00 80.25 102 SER A CA 1
ATOM 799 C C . SER A 1 102 ? -7.503 4.317 -18.233 1.00 80.25 102 SER A C 1
ATOM 801 O O . SER A 1 102 ? -8.044 4.752 -19.251 1.00 80.25 102 SER A O 1
ATOM 803 N N . THR A 1 103 ? -6.798 5.123 -17.441 1.00 74.81 103 THR A N 1
ATOM 804 C CA . THR A 1 103 ? -6.485 6.508 -17.822 1.00 74.81 103 THR A CA 1
ATOM 805 C C . THR A 1 103 ? -5.051 6.583 -18.329 1.00 74.81 103 THR A C 1
ATOM 807 O O . THR A 1 103 ? -4.178 5.881 -17.825 1.00 74.81 103 THR A O 1
ATOM 810 N N . ALA A 1 104 ? -4.753 7.469 -19.284 1.00 69.88 104 ALA A N 1
ATOM 811 C CA . ALA A 1 104 ? -3.368 7.674 -19.743 1.00 69.88 104 ALA A CA 1
ATOM 812 C C . ALA A 1 104 ? -2.422 8.040 -18.574 1.00 69.88 104 ALA A C 1
ATOM 814 O O . ALA A 1 104 ? -1.259 7.641 -18.547 1.00 69.88 104 ALA A O 1
ATOM 815 N N . TRP A 1 105 ? -2.963 8.722 -17.558 1.00 70.88 105 TRP A N 1
ATOM 816 C CA . TRP A 1 105 ? -2.297 9.069 -16.299 1.00 70.88 105 TRP A CA 1
ATOM 817 C C . TRP A 1 105 ? -1.959 7.871 -15.405 1.00 70.88 105 TRP A C 1
ATOM 819 O O . TRP A 1 105 ? -1.130 7.992 -14.504 1.00 70.88 105 TRP A O 1
ATOM 829 N N . SER A 1 106 ? -2.568 6.711 -15.658 1.00 76.56 106 SER A N 1
ATOM 830 C CA . SER A 1 106 ? -2.264 5.460 -14.961 1.00 76.56 106 SER A CA 1
ATOM 831 C C . SER A 1 106 ? -0.888 4.908 -15.347 1.00 76.56 106 SER A C 1
ATOM 833 O O . SER A 1 106 ? -0.296 4.143 -14.584 1.00 76.56 106 SER A O 1
ATOM 835 N N . ILE A 1 107 ? -0.356 5.294 -16.514 1.00 85.50 107 ILE A N 1
ATOM 836 C CA . ILE A 1 107 ? 0.974 4.887 -16.974 1.00 85.50 107 ILE A CA 1
ATOM 837 C C . ILE A 1 107 ? 2.025 5.790 -16.307 1.00 85.50 107 ILE A C 1
ATOM 839 O O . ILE A 1 107 ? 1.995 7.004 -16.512 1.00 85.50 107 ILE A O 1
ATOM 843 N N . PRO A 1 108 ? 2.991 5.249 -15.544 1.00 88.06 108 PRO A N 1
ATOM 844 C CA . PRO A 1 108 ? 3.999 6.071 -14.884 1.00 88.06 108 PRO A CA 1
ATOM 845 C C . PRO A 1 108 ? 4.962 6.721 -15.888 1.00 88.06 108 PRO A C 1
ATOM 847 O O . PRO A 1 108 ? 5.255 6.173 -16.955 1.00 88.06 108 PRO A O 1
ATOM 850 N N . ILE A 1 109 ? 5.498 7.886 -15.522 1.00 90.75 109 ILE A N 1
ATOM 851 C CA . ILE A 1 109 ? 6.578 8.537 -16.271 1.00 90.75 109 ILE A CA 1
ATOM 852 C C . ILE A 1 109 ? 7.887 7.864 -15.882 1.00 90.75 109 ILE A C 1
ATOM 854 O O . ILE A 1 109 ? 8.230 7.792 -14.708 1.00 90.75 109 ILE A O 1
ATOM 858 N N . ASN A 1 110 ? 8.654 7.392 -16.857 1.00 93.94 110 ASN A N 1
ATOM 859 C CA . ASN A 1 110 ? 9.999 6.912 -16.594 1.00 93.94 110 ASN A CA 1
ATOM 860 C C . ASN A 1 110 ? 10.929 8.122 -16.374 1.00 93.94 110 ASN A C 1
ATOM 862 O O . ASN A 1 110 ? 11.130 8.916 -17.302 1.00 93.94 110 ASN A O 1
ATOM 866 N N . PRO A 1 111 ? 11.541 8.256 -15.183 1.00 93.38 111 PRO A N 1
ATOM 867 C CA . PRO A 1 111 ? 12.305 9.439 -14.818 1.00 93.38 111 PRO A CA 1
ATOM 868 C C . PRO A 1 111 ? 13.625 9.565 -15.586 1.00 93.38 111 PRO A C 1
ATOM 870 O O . PRO A 1 111 ? 14.226 10.631 -15.559 1.00 93.38 111 PRO A O 1
ATOM 873 N N . TYR A 1 112 ? 14.102 8.516 -16.259 1.00 93.31 112 TYR A N 1
ATOM 874 C CA . TYR A 1 112 ? 15.363 8.528 -17.008 1.00 93.31 112 TYR A CA 1
ATOM 875 C C . TYR A 1 112 ? 15.188 8.941 -18.472 1.00 93.31 112 TYR A C 1
ATOM 877 O O . TYR A 1 112 ? 16.141 9.416 -19.081 1.00 93.31 112 TYR A O 1
ATOM 885 N N . ILE A 1 113 ? 13.980 8.795 -19.026 1.00 92.75 113 ILE A N 1
ATOM 886 C CA . ILE A 1 113 ? 13.667 9.166 -20.418 1.00 92.75 113 ILE A CA 1
ATOM 887 C C . ILE A 1 113 ? 12.621 10.283 -20.531 1.00 92.75 113 ILE A C 1
ATOM 889 O O . ILE A 1 113 ? 12.365 10.754 -21.636 1.00 92.75 113 ILE A O 1
ATOM 893 N N . GLY A 1 114 ? 11.994 10.687 -19.419 1.00 89.62 114 GLY A N 1
ATOM 894 C CA . GLY A 1 114 ? 10.990 11.757 -19.383 1.00 89.62 114 GLY A CA 1
ATOM 895 C C . GLY A 1 114 ? 9.711 11.438 -20.162 1.00 89.62 114 GLY A C 1
ATOM 896 O O . GLY A 1 114 ? 9.042 12.345 -20.644 1.00 89.62 114 GLY A O 1
ATOM 897 N N . LYS A 1 115 ? 9.390 10.153 -20.345 1.00 90.56 115 LYS A N 1
ATOM 898 C CA . LYS A 1 115 ? 8.232 9.684 -21.122 1.00 90.56 115 LYS A CA 1
ATOM 899 C C . LYS A 1 115 ? 7.454 8.638 -20.345 1.00 90.56 115 LYS A C 1
ATOM 901 O O . LYS A 1 115 ? 8.040 7.886 -19.565 1.00 90.56 115 LYS A O 1
ATOM 906 N N . HIS A 1 116 ? 6.151 8.561 -20.603 1.00 90.81 116 HIS A N 1
ATOM 907 C CA . HIS A 1 116 ? 5.323 7.466 -20.112 1.00 90.81 116 HIS A CA 1
ATOM 908 C C . HIS A 1 116 ? 5.885 6.131 -20.585 1.00 90.81 116 HIS A C 1
ATOM 910 O O . HIS A 1 116 ? 6.210 5.961 -21.763 1.00 90.81 116 HIS A O 1
ATOM 916 N N . LYS A 1 117 ? 6.005 5.189 -19.652 1.00 92.56 117 LYS A N 1
ATOM 917 C CA . LYS A 1 117 ? 6.462 3.841 -19.948 1.00 92.56 117 LYS A CA 1
ATOM 918 C C . LYS A 1 117 ? 5.507 2.822 -19.327 1.00 92.56 117 LYS A C 1
ATOM 920 O O . LYS A 1 117 ? 5.308 2.868 -18.113 1.00 92.56 117 LYS A O 1
ATOM 925 N N . PRO A 1 118 ? 4.932 1.906 -20.127 1.00 92.88 118 PRO A N 1
ATOM 926 C CA . PRO A 1 118 ? 4.060 0.861 -19.608 1.00 92.88 118 PRO A CA 1
ATOM 927 C C . PRO A 1 118 ? 4.748 0.005 -18.545 1.00 92.88 118 PRO A C 1
ATOM 929 O O . PRO A 1 118 ? 5.951 -0.267 -18.627 1.00 92.88 118 PRO A O 1
ATOM 932 N N . ILE A 1 119 ? 3.963 -0.444 -17.567 1.00 96.12 119 ILE A N 1
ATOM 933 C CA . ILE A 1 119 ? 4.406 -1.448 -16.600 1.00 96.12 119 ILE A CA 1
ATOM 934 C C . ILE A 1 119 ? 4.512 -2.779 -17.345 1.00 96.12 119 ILE A C 1
ATOM 936 O O . ILE A 1 119 ? 3.599 -3.186 -18.063 1.00 96.12 119 ILE A O 1
ATOM 940 N N . LEU A 1 120 ? 5.648 -3.447 -17.195 1.00 97.25 120 LEU A N 1
ATOM 941 C CA . LEU A 1 120 ? 5.908 -4.728 -17.831 1.00 97.25 120 LEU A CA 1
ATOM 942 C C . LEU A 1 120 ? 5.170 -5.839 -17.083 1.00 97.25 120 LEU A C 1
ATOM 944 O O . LEU A 1 120 ? 5.123 -5.843 -15.853 1.00 97.25 120 LEU A O 1
ATOM 948 N N . THR A 1 121 ? 4.634 -6.799 -17.833 1.00 96.75 121 THR A N 1
ATOM 949 C CA . THR A 1 121 ? 4.140 -8.059 -17.270 1.00 96.75 121 THR A CA 1
ATOM 950 C C . THR A 1 121 ? 5.278 -9.067 -17.245 1.00 96.75 121 THR A C 1
ATOM 952 O O . THR A 1 121 ? 5.882 -9.333 -18.283 1.00 96.75 121 THR A O 1
ATOM 955 N N . GLY A 1 122 ? 5.543 -9.647 -16.082 1.00 94.62 122 GLY A N 1
ATOM 956 C CA . GLY A 1 122 ? 6.464 -10.762 -15.915 1.00 94.62 122 GLY A CA 1
ATOM 957 C C . GLY A 1 122 ? 5.819 -11.944 -15.195 1.00 94.62 122 GLY A C 1
ATOM 958 O O . GLY A 1 122 ? 4.633 -11.947 -14.856 1.00 94.62 122 GLY A O 1
ATOM 959 N N . THR A 1 123 ? 6.625 -12.972 -14.960 1.00 90.81 123 THR A N 1
ATOM 960 C CA . THR A 1 123 ? 6.245 -14.165 -14.199 1.00 90.81 123 THR A CA 1
ATOM 961 C C . THR A 1 123 ? 7.386 -14.547 -13.276 1.00 90.81 123 THR A C 1
ATOM 963 O O . THR A 1 123 ? 8.548 -14.517 -13.685 1.00 90.81 123 THR A O 1
ATOM 966 N N . ILE A 1 124 ? 7.066 -14.968 -12.058 1.00 92.94 124 ILE A N 1
ATOM 967 C CA . ILE A 1 124 ? 8.049 -15.470 -11.091 1.00 92.94 124 ILE A CA 1
ATOM 968 C C . ILE A 1 124 ? 7.649 -16.863 -10.616 1.00 92.94 124 ILE A C 1
ATOM 970 O O . ILE A 1 124 ? 6.474 -17.165 -10.426 1.00 92.94 124 ILE A O 1
ATOM 974 N N . ALA A 1 125 ? 8.636 -17.724 -10.391 1.00 89.88 125 ALA A N 1
ATOM 975 C CA . ALA A 1 125 ? 8.377 -19.027 -9.785 1.00 89.88 125 ALA A CA 1
ATOM 976 C C . ALA A 1 125 ? 8.117 -18.901 -8.276 1.00 89.88 125 ALA A C 1
ATOM 978 O O . ALA A 1 125 ? 7.247 -19.577 -7.737 1.00 89.88 125 ALA A O 1
ATOM 979 N N . ASP A 1 126 ? 8.879 -18.034 -7.605 1.00 88.81 126 ASP A N 1
ATOM 980 C CA . ASP A 1 126 ? 8.944 -17.955 -6.147 1.00 88.81 126 ASP A CA 1
ATOM 981 C C . ASP A 1 126 ? 9.224 -16.498 -5.703 1.00 88.81 126 ASP A C 1
ATOM 983 O O . ASP A 1 126 ? 10.323 -15.977 -5.944 1.00 88.81 126 ASP A O 1
ATOM 987 N N . PRO A 1 127 ? 8.239 -15.824 -5.081 1.00 88.69 127 PRO A N 1
ATOM 988 C CA . PRO A 1 127 ? 8.384 -14.471 -4.545 1.00 88.69 127 PRO A CA 1
ATOM 989 C C . PRO A 1 127 ? 9.496 -14.337 -3.499 1.00 88.69 127 PRO A C 1
ATOM 991 O O . PRO A 1 127 ? 10.232 -13.351 -3.517 1.00 88.69 127 PRO A O 1
ATOM 994 N N . ASP A 1 128 ? 9.680 -15.326 -2.621 1.00 87.12 128 ASP A N 1
ATOM 995 C CA . ASP A 1 128 ? 10.702 -15.289 -1.571 1.00 87.12 128 ASP A CA 1
ATOM 996 C C . ASP A 1 128 ? 12.110 -15.370 -2.145 1.00 87.12 128 ASP A C 1
ATOM 998 O O . ASP A 1 128 ? 13.009 -14.630 -1.728 1.00 87.12 128 ASP A O 1
ATOM 1002 N N . LYS A 1 129 ? 12.313 -16.233 -3.144 1.00 89.50 129 LYS A N 1
ATOM 1003 C CA . LYS A 1 129 ? 13.583 -16.263 -3.883 1.00 89.50 129 LYS A CA 1
ATOM 1004 C C . LYS A 1 129 ? 13.826 -14.950 -4.610 1.00 89.50 129 LYS A C 1
ATOM 1006 O O . LYS A 1 129 ? 14.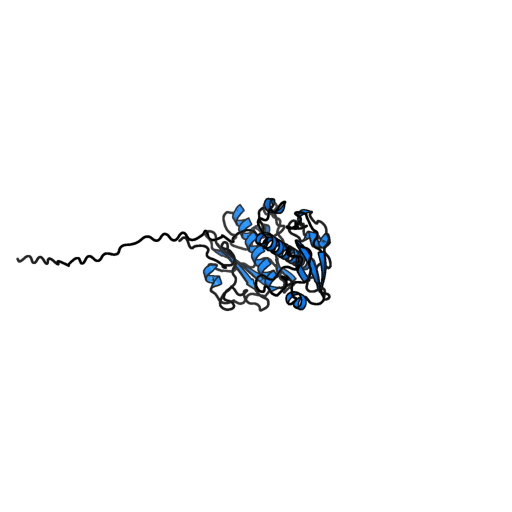959 -14.476 -4.620 1.00 89.50 129 LYS A O 1
ATOM 1011 N N . CYS A 1 130 ? 12.780 -14.338 -5.167 1.00 89.94 130 CYS A N 1
ATOM 1012 C CA . CYS A 1 130 ? 12.890 -13.028 -5.798 1.00 89.94 130 CYS A CA 1
ATOM 1013 C C . CYS A 1 130 ? 13.371 -11.962 -4.795 1.00 89.94 130 CYS A C 1
ATOM 1015 O O . CYS A 1 130 ? 14.332 -11.253 -5.094 1.00 89.94 130 CYS A O 1
ATOM 1017 N N . ARG A 1 131 ? 12.785 -11.894 -3.589 1.00 85.44 131 ARG A N 1
ATOM 1018 C CA . ARG A 1 131 ? 13.189 -10.957 -2.514 1.00 85.44 131 ARG A CA 1
ATOM 1019 C C . ARG A 1 131 ? 14.645 -11.150 -2.072 1.00 85.44 131 ARG A C 1
ATOM 1021 O O . ARG A 1 131 ? 15.333 -10.192 -1.741 1.00 85.44 131 ARG A O 1
ATOM 1028 N N . LYS A 1 132 ? 15.132 -12.394 -2.078 1.00 89.31 132 LYS A N 1
ATOM 1029 C CA . LYS A 1 132 ? 16.503 -12.750 -1.665 1.00 89.31 132 LYS A CA 1
ATOM 1030 C C . LYS A 1 132 ? 17.521 -12.690 -2.807 1.00 89.31 132 LYS A C 1
ATOM 1032 O O . LYS A 1 132 ? 18.698 -12.974 -2.585 1.00 89.31 132 LYS A O 1
ATOM 1037 N N . SER A 1 133 ? 17.093 -12.343 -4.020 1.00 89.31 133 SER A N 1
ATOM 1038 C CA . SER A 1 133 ? 17.974 -12.311 -5.186 1.00 89.31 133 SER A CA 1
ATOM 1039 C C . SER A 1 133 ? 18.786 -11.007 -5.262 1.00 89.31 133 SER A C 1
ATOM 1041 O O . SER A 1 133 ? 18.256 -9.925 -4.973 1.00 89.31 133 SER A O 1
ATOM 1043 N N . PRO A 1 134 ? 20.070 -11.076 -5.665 1.00 92.06 134 PRO A N 1
ATOM 1044 C CA . PRO A 1 134 ? 20.853 -9.881 -5.959 1.00 92.06 134 PRO A CA 1
ATOM 1045 C C . PRO A 1 134 ? 20.250 -9.120 -7.153 1.00 92.06 134 PRO A C 1
ATOM 1047 O O . PRO A 1 134 ? 19.563 -9.730 -7.978 1.00 92.06 134 PRO A O 1
ATOM 1050 N N . PRO A 1 135 ? 20.525 -7.810 -7.290 1.00 92.19 135 PRO A N 1
ATOM 1051 C CA . PRO A 1 135 ? 19.977 -6.989 -8.368 1.00 92.19 135 PRO A CA 1
ATOM 1052 C C . PRO A 1 135 ? 20.389 -7.520 -9.746 1.00 92.19 135 PRO A C 1
ATOM 1054 O O . PRO A 1 135 ? 21.544 -7.404 -10.170 1.00 92.19 135 PRO A O 1
ATOM 1057 N N . GLY A 1 136 ? 19.417 -8.104 -10.448 1.00 93.31 136 GLY A N 1
ATOM 1058 C CA . GLY A 1 136 ? 19.552 -8.544 -11.836 1.00 93.31 136 GLY A CA 1
ATOM 1059 C C . GLY A 1 136 ? 19.573 -7.372 -12.820 1.00 93.31 136 GLY A C 1
ATOM 1060 O O . GLY A 1 136 ? 19.413 -6.217 -12.432 1.00 93.31 136 GLY A O 1
ATOM 1061 N N . LYS A 1 137 ? 19.760 -7.658 -14.113 1.00 96.44 137 LYS A N 1
ATOM 1062 C CA . LYS A 1 137 ? 19.635 -6.640 -15.170 1.00 96.44 137 LYS A CA 1
ATOM 1063 C C . LYS A 1 137 ? 18.180 -6.187 -15.291 1.00 96.44 137 LYS A C 1
ATOM 1065 O O . LYS A 1 137 ? 17.285 -7.026 -15.319 1.00 96.44 137 LYS A O 1
ATOM 1070 N N . MET A 1 138 ? 17.963 -4.881 -15.388 1.00 96.69 138 MET A N 1
ATOM 1071 C CA . MET A 1 138 ? 16.641 -4.289 -15.583 1.00 96.69 138 MET A CA 1
ATOM 1072 C C . MET A 1 138 ? 16.799 -2.919 -16.236 1.00 96.69 138 MET A C 1
ATOM 1074 O O . MET A 1 138 ? 17.710 -2.171 -15.889 1.00 96.69 138 MET A O 1
ATOM 1078 N N . GLU A 1 139 ? 15.945 -2.585 -17.199 1.00 97.06 139 GLU A N 1
ATOM 1079 C CA . GLU A 1 139 ? 16.070 -1.314 -17.913 1.00 97.06 139 GLU A CA 1
ATOM 1080 C C . GLU A 1 139 ? 15.816 -0.124 -16.964 1.00 97.06 139 GLU A C 1
ATOM 1082 O O . GLU A 1 139 ? 14.855 -0.183 -16.186 1.00 97.06 139 GLU A O 1
ATOM 1087 N N . PRO A 1 140 ? 16.610 0.962 -17.026 1.00 97.19 140 PRO A N 1
ATOM 1088 C CA . PRO A 1 140 ? 16.414 2.132 -16.175 1.00 97.19 140 PRO A CA 1
ATOM 1089 C C . PRO A 1 140 ? 14.980 2.664 -16.186 1.00 97.19 140 PRO A C 1
ATOM 1091 O O . PRO A 1 140 ? 14.389 2.882 -17.246 1.00 97.19 140 PRO A O 1
ATOM 1094 N N . GLY A 1 141 ? 14.404 2.845 -14.996 1.00 95.62 141 GLY A N 1
ATOM 1095 C CA . GLY A 1 141 ? 13.047 3.360 -14.798 1.00 95.62 141 GLY A CA 1
ATOM 1096 C C . GLY A 1 141 ? 11.929 2.466 -15.323 1.00 95.62 141 GLY A C 1
ATOM 1097 O O . GLY A 1 141 ? 10.791 2.918 -15.427 1.00 95.62 141 GLY A O 1
ATOM 1098 N N . SER A 1 142 ? 12.221 1.216 -15.694 1.00 96.81 142 SER A N 1
ATOM 1099 C CA . SER A 1 142 ? 11.166 0.231 -15.931 1.00 96.81 142 SER A CA 1
ATOM 1100 C C . SER A 1 142 ? 10.536 -0.207 -14.610 1.00 96.81 142 SER A C 1
ATOM 1102 O O . SER A 1 142 ? 11.184 -0.198 -13.562 1.00 96.81 142 SER A O 1
ATOM 1104 N N . VAL A 1 143 ? 9.266 -0.595 -14.677 1.00 97.06 143 VAL A N 1
ATOM 1105 C CA . VAL A 1 143 ? 8.518 -1.222 -13.586 1.00 97.06 143 VAL A CA 1
ATOM 1106 C C . VAL A 1 143 ? 8.020 -2.549 -14.125 1.00 97.06 143 VAL A C 1
ATOM 1108 O O . VAL A 1 143 ? 7.490 -2.589 -15.233 1.00 97.06 143 VAL A O 1
ATOM 1111 N N . GLU A 1 144 ? 8.186 -3.622 -13.370 1.00 97.50 144 GLU A N 1
ATOM 1112 C CA . GLU A 1 144 ? 7.688 -4.943 -13.741 1.00 97.50 144 GLU A CA 1
ATOM 1113 C C . GLU A 1 144 ? 6.768 -5.455 -12.640 1.00 97.50 144 GLU A C 1
ATOM 1115 O O . GLU A 1 144 ? 7.178 -5.535 -11.483 1.00 97.50 144 GLU A O 1
ATOM 1120 N N . TYR A 1 145 ? 5.539 -5.800 -13.016 1.00 97.56 145 TYR A N 1
ATOM 1121 C CA . TYR A 1 145 ? 4.611 -6.575 -12.207 1.00 97.56 145 TYR A CA 1
ATOM 1122 C C . TYR A 1 145 ? 4.715 -8.041 -12.625 1.00 97.56 145 TYR A C 1
ATOM 1124 O O . TYR A 1 145 ? 4.484 -8.376 -13.788 1.00 97.56 145 TYR A O 1
ATOM 1132 N N . SER A 1 146 ? 5.043 -8.911 -11.678 1.00 96.69 146 SER A N 1
ATOM 1133 C CA . SER A 1 146 ? 5.235 -10.334 -11.923 1.00 96.69 146 SER A CA 1
ATOM 1134 C C . SER A 1 146 ? 4.339 -11.171 -11.028 1.00 96.69 146 SER A C 1
ATOM 1136 O O . SER A 1 146 ? 4.538 -11.207 -9.816 1.00 96.69 146 SER A O 1
ATOM 1138 N N . ILE A 1 147 ? 3.384 -11.895 -11.610 1.00 95.81 147 ILE A N 1
ATOM 1139 C CA . ILE A 1 147 ? 2.555 -12.839 -10.854 1.00 95.81 147 ILE A CA 1
ATOM 1140 C C . ILE A 1 147 ? 3.329 -14.137 -10.591 1.00 95.81 147 ILE A C 1
ATOM 1142 O O . ILE A 1 147 ? 4.084 -14.624 -11.442 1.00 95.81 147 ILE A O 1
ATOM 1146 N N . ALA A 1 148 ? 3.164 -14.697 -9.394 1.00 93.62 148 ALA A N 1
ATOM 1147 C CA . ALA A 1 148 ? 3.722 -15.995 -9.057 1.00 93.62 148 ALA A CA 1
ATOM 1148 C C . ALA A 1 148 ? 3.023 -17.109 -9.838 1.00 93.62 148 ALA A C 1
ATOM 1150 O O . ALA A 1 148 ? 1.821 -17.039 -10.087 1.00 93.62 148 ALA A O 1
ATOM 1151 N N . ALA A 1 149 ? 3.745 -18.187 -10.148 1.00 90.00 149 ALA A N 1
ATOM 1152 C CA . ALA A 1 149 ? 3.173 -19.362 -10.811 1.00 90.00 149 ALA A CA 1
ATOM 1153 C C . ALA A 1 149 ? 1.968 -19.961 -10.053 1.00 90.00 149 ALA A C 1
ATOM 1155 O O . ALA A 1 149 ? 1.083 -20.553 -10.663 1.00 90.00 149 ALA A O 1
ATOM 1156 N N . SER A 1 150 ? 1.902 -19.769 -8.730 1.00 88.81 150 SER A N 1
ATOM 1157 C CA . SER A 1 150 ? 0.761 -20.168 -7.896 1.00 88.81 150 SER A CA 1
ATOM 1158 C C . SER A 1 150 ? -0.511 -19.344 -8.138 1.00 88.81 150 SER A C 1
ATOM 1160 O O . SER A 1 150 ? -1.585 -19.759 -7.709 1.00 88.81 150 SER A O 1
ATOM 1162 N N . GLY A 1 151 ? -0.398 -18.162 -8.751 1.00 89.19 151 GLY A N 1
ATOM 1163 C CA . GLY A 1 151 ? -1.479 -17.189 -8.916 1.00 89.19 151 GLY A CA 1
ATOM 1164 C C . GLY A 1 151 ? -1.919 -16.486 -7.626 1.00 89.19 151 GLY A C 1
ATOM 1165 O O . GLY A 1 151 ? -2.889 -15.736 -7.657 1.00 89.19 151 GLY A O 1
ATOM 1166 N N . LYS A 1 152 ? -1.241 -16.734 -6.495 1.00 86.81 152 LYS A N 1
ATOM 1167 C CA . LYS A 1 152 ? -1.635 -16.247 -5.155 1.00 86.81 152 LYS A CA 1
ATOM 1168 C C . LYS A 1 152 ? -0.731 -15.153 -4.586 1.00 86.81 152 LYS A C 1
ATOM 1170 O O . LYS A 1 152 ? -1.057 -14.550 -3.569 1.00 86.81 152 LYS A O 1
ATOM 1175 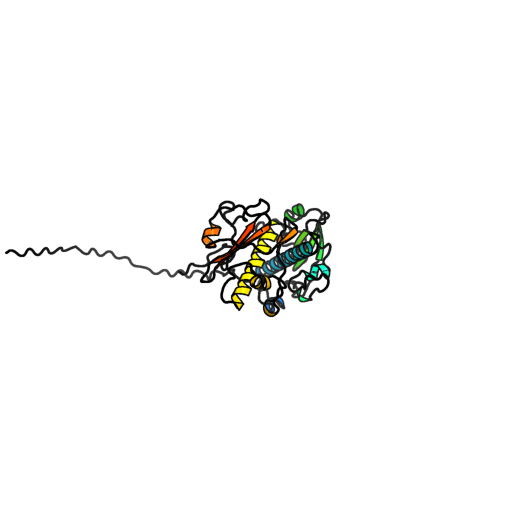N N . ASP A 1 153 ? 0.403 -14.909 -5.225 1.00 91.06 153 ASP A N 1
ATOM 1176 C CA . ASP A 1 153 ? 1.355 -13.874 -4.833 1.00 91.06 153 ASP A CA 1
ATOM 1177 C C . ASP A 1 153 ? 1.869 -13.178 -6.097 1.00 91.06 153 ASP A C 1
ATOM 1179 O O . ASP A 1 153 ? 1.690 -13.666 -7.217 1.00 91.06 153 ASP A O 1
ATOM 1183 N N . PHE A 1 154 ? 2.492 -12.026 -5.925 1.00 94.56 154 PHE A N 1
ATOM 1184 C CA . PHE A 1 154 ? 3.110 -11.263 -6.991 1.00 94.56 154 PHE A CA 1
ATOM 1185 C C . PHE A 1 154 ? 4.320 -10.512 -6.453 1.00 94.56 154 PHE A C 1
ATOM 1187 O O . PHE A 1 154 ? 4.474 -10.310 -5.247 1.00 94.56 154 PHE A O 1
ATOM 1194 N N . THR A 1 155 ? 5.167 -10.044 -7.358 1.00 95.06 155 THR A N 1
ATOM 1195 C CA . THR A 1 155 ? 6.188 -9.058 -7.043 1.00 95.06 155 THR A CA 1
ATOM 1196 C C . THR A 1 155 ? 6.095 -7.845 -7.949 1.00 95.06 155 THR A C 1
ATOM 1198 O O . THR A 1 155 ? 5.608 -7.916 -9.076 1.00 95.06 155 THR A O 1
ATOM 1201 N N . VAL A 1 156 ? 6.573 -6.714 -7.442 1.00 96.44 156 VAL A N 1
ATOM 1202 C CA . VAL A 1 156 ? 6.834 -5.511 -8.221 1.00 96.44 156 VAL A CA 1
ATOM 1203 C C . VAL A 1 156 ? 8.308 -5.173 -8.080 1.00 96.44 156 VAL A C 1
ATOM 1205 O O . VAL A 1 156 ? 8.823 -5.055 -6.965 1.00 96.44 156 VAL A O 1
ATOM 1208 N N . ARG A 1 157 ? 8.982 -5.030 -9.220 1.00 96.19 157 ARG A N 1
ATOM 1209 C CA . ARG A 1 157 ? 10.396 -4.653 -9.320 1.00 96.19 157 ARG A CA 1
ATOM 1210 C C . ARG A 1 157 ? 10.532 -3.367 -10.114 1.00 96.19 157 ARG A C 1
ATOM 1212 O O . ARG A 1 157 ? 9.693 -3.061 -10.960 1.00 96.19 157 ARG A O 1
ATOM 1219 N N . VAL A 1 158 ? 11.612 -2.638 -9.866 1.00 97.00 158 VAL A N 1
ATOM 1220 C CA . VAL A 1 158 ? 11.916 -1.384 -10.562 1.00 97.00 158 VAL A CA 1
ATOM 1221 C C . VAL A 1 158 ? 13.377 -1.328 -10.981 1.00 97.00 158 VAL A C 1
ATOM 1223 O O . VAL A 1 158 ? 14.254 -1.792 -10.254 1.00 97.00 158 VAL A O 1
ATOM 1226 N N . GLY A 1 159 ? 13.636 -0.776 -12.165 1.00 97.00 159 GLY A N 1
ATOM 1227 C CA . GLY A 1 159 ? 14.980 -0.609 -12.711 1.00 97.00 159 GLY A CA 1
ATOM 1228 C C . GLY A 1 159 ? 15.631 0.696 -12.256 1.00 97.00 159 GLY A C 1
ATOM 1229 O O . GLY A 1 159 ? 15.042 1.769 -12.385 1.00 97.00 159 GLY A O 1
ATOM 1230 N N . ALA A 1 160 ? 16.862 0.610 -11.762 1.00 95.56 160 ALA A N 1
ATOM 1231 C CA . ALA A 1 160 ? 17.705 1.745 -11.404 1.00 95.56 160 ALA A CA 1
ATOM 1232 C C . ALA A 1 160 ? 18.435 2.327 -12.626 1.00 95.56 160 ALA A C 1
ATOM 1234 O O . ALA A 1 160 ? 18.567 1.677 -13.666 1.00 95.56 160 ALA A O 1
ATOM 1235 N N . GLY A 1 161 ? 19.006 3.526 -12.474 1.00 94.06 161 GLY A N 1
ATOM 1236 C CA . GLY A 1 161 ? 19.741 4.226 -13.536 1.00 94.06 161 GLY A CA 1
ATOM 1237 C C . GLY A 1 161 ? 20.946 3.467 -14.102 1.00 94.06 161 GLY A C 1
ATOM 1238 O O . GLY A 1 161 ? 21.363 3.711 -15.229 1.00 94.06 161 GLY A O 1
ATOM 1239 N N . ASN A 1 162 ? 21.491 2.509 -13.351 1.00 95.00 162 ASN A N 1
ATOM 1240 C CA . ASN A 1 162 ? 22.670 1.725 -13.728 1.00 95.00 162 ASN A CA 1
ATOM 1241 C C . ASN A 1 162 ? 22.355 0.456 -14.550 1.00 95.00 162 ASN A C 1
ATOM 1243 O O . ASN A 1 162 ? 23.230 -0.398 -14.705 1.00 95.00 162 ASN A O 1
ATOM 1247 N N . GLY A 1 163 ? 21.117 0.291 -15.032 1.00 95.44 163 GLY A N 1
ATOM 1248 C CA . GLY A 1 163 ? 20.708 -0.874 -15.826 1.00 95.44 163 GLY A CA 1
ATOM 1249 C C . GLY 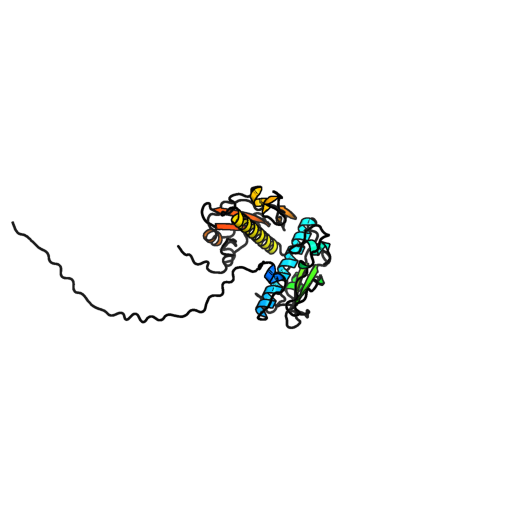A 1 163 ? 20.543 -2.166 -15.017 1.00 95.44 163 GLY A C 1
ATOM 1250 O O . GLY A 1 163 ? 20.532 -3.267 -15.582 1.00 95.44 163 GLY A O 1
ATOM 1251 N N . LYS A 1 164 ? 20.435 -2.052 -13.691 1.00 96.50 164 LYS A N 1
ATOM 1252 C CA . LYS A 1 164 ? 20.096 -3.148 -12.781 1.00 96.50 164 LYS A CA 1
ATOM 1253 C C . LYS A 1 164 ? 18.778 -2.866 -12.074 1.00 96.50 164 LYS A C 1
ATOM 1255 O O . LYS A 1 164 ? 18.318 -1.730 -12.037 1.00 96.50 164 LYS A O 1
ATOM 1260 N N . ALA A 1 165 ? 18.182 -3.891 -11.480 1.00 96.06 165 ALA A N 1
ATOM 1261 C CA . ALA A 1 165 ? 17.079 -3.702 -10.551 1.00 96.06 165 ALA A CA 1
ATOM 1262 C C . ALA A 1 165 ? 17.537 -2.843 -9.357 1.00 96.06 165 ALA A C 1
ATOM 1264 O O . ALA A 1 165 ? 18.700 -2.906 -8.942 1.00 96.06 165 ALA A O 1
ATOM 1265 N N . MET A 1 166 ? 16.635 -2.017 -8.826 1.00 95.56 166 MET A N 1
ATOM 1266 C CA . MET A 1 166 ? 16.922 -1.170 -7.673 1.00 95.56 166 MET A CA 1
ATOM 1267 C C . MET A 1 166 ? 17.303 -2.006 -6.461 1.00 95.56 166 MET A C 1
ATOM 1269 O O . MET A 1 166 ? 16.838 -3.130 -6.286 1.00 95.56 166 MET A O 1
ATOM 1273 N N . LEU A 1 167 ? 18.156 -1.427 -5.624 1.00 93.88 167 LEU A N 1
ATOM 1274 C CA . LEU A 1 167 ? 18.576 -2.021 -4.366 1.00 93.88 167 LEU A CA 1
ATOM 1275 C C . LEU A 1 167 ? 17.552 -1.747 -3.274 1.00 93.88 167 LEU A C 1
ATOM 1277 O O . LEU A 1 167 ? 16.995 -0.652 -3.210 1.00 93.88 167 LEU A O 1
ATOM 1281 N N . ASP A 1 168 ? 17.365 -2.721 -2.390 1.00 88.94 168 ASP A N 1
ATOM 1282 C CA . ASP A 1 168 ? 16.564 -2.535 -1.188 1.00 88.94 168 ASP A CA 1
ATOM 1283 C C . ASP A 1 168 ? 17.212 -1.462 -0.274 1.00 88.94 168 ASP A C 1
ATOM 1285 O O . ASP A 1 168 ? 18.416 -1.548 0.015 1.00 88.94 168 ASP A O 1
ATOM 1289 N N . PRO A 1 169 ? 16.456 -0.441 0.184 1.00 86.00 169 PRO A N 1
ATOM 1290 C CA . PRO A 1 169 ? 16.982 0.624 1.044 1.00 86.00 169 PRO A CA 1
ATOM 1291 C C . PRO A 1 169 ? 17.546 0.133 2.383 1.00 86.00 169 PRO A C 1
ATOM 1293 O O . PRO A 1 169 ? 18.478 0.737 2.919 1.00 86.00 169 PRO A O 1
ATOM 1296 N N . HIS A 1 170 ? 17.000 -0.959 2.915 1.00 85.06 170 HIS A N 1
ATOM 1297 C CA . HIS A 1 170 ? 17.399 -1.575 4.178 1.00 85.06 170 HIS A CA 1
ATOM 1298 C C . HIS A 1 170 ? 18.485 -2.637 3.978 1.00 85.06 170 HIS A C 1
ATOM 1300 O O . HIS A 1 170 ? 19.292 -2.870 4.878 1.00 85.06 170 HIS A O 1
ATOM 1306 N N . ASN A 1 171 ? 18.553 -3.253 2.795 1.00 88.12 171 ASN A N 1
ATOM 1307 C CA . ASN A 1 171 ? 19.589 -4.217 2.447 1.00 88.12 171 ASN A CA 1
ATOM 1308 C C . ASN A 1 171 ? 20.129 -4.016 1.024 1.00 88.12 171 ASN A C 1
ATOM 1310 O O . ASN A 1 171 ? 19.719 -4.680 0.074 1.00 88.12 171 ASN A O 1
ATOM 1314 N N . LYS A 1 172 ? 21.175 -3.192 0.901 1.00 89.88 172 LYS A N 1
ATOM 1315 C CA . LYS A 1 172 ? 21.827 -2.839 -0.376 1.00 89.88 172 LYS A CA 1
ATOM 1316 C C . LYS A 1 172 ? 22.473 -4.008 -1.143 1.00 89.88 172 LYS A C 1
ATOM 1318 O O . LYS A 1 172 ? 23.114 -3.778 -2.165 1.00 89.88 172 LYS A O 1
ATOM 1323 N N . ARG A 1 173 ? 22.376 -5.249 -0.654 1.00 90.25 173 ARG A N 1
ATOM 1324 C CA . ARG A 1 173 ? 22.798 -6.461 -1.381 1.00 90.25 173 ARG A CA 1
ATOM 1325 C C . ARG A 1 173 ? 21.651 -7.126 -2.141 1.00 90.25 173 ARG A C 1
ATOM 1327 O O . ARG A 1 173 ? 21.914 -7.971 -2.993 1.00 90.25 173 ARG A O 1
ATOM 1334 N N . LEU A 1 174 ? 20.412 -6.771 -1.820 1.00 92.50 174 LEU A N 1
ATOM 1335 C CA . LEU A 1 174 ? 19.207 -7.389 -2.353 1.00 92.50 174 LEU A CA 1
ATOM 1336 C C . LEU A 1 174 ? 18.479 -6.443 -3.301 1.00 92.50 174 LEU A C 1
ATOM 1338 O O . LEU A 1 174 ? 18.647 -5.223 -3.251 1.00 92.50 174 LEU A O 1
ATOM 1342 N N . THR A 1 175 ? 17.667 -7.033 -4.170 1.00 91.38 175 THR A N 1
ATOM 1343 C CA . THR A 1 175 ? 16.743 -6.291 -5.025 1.00 91.38 175 THR A CA 1
ATOM 1344 C C . THR A 1 175 ? 15.613 -5.700 -4.182 1.00 91.38 175 THR A C 1
ATOM 1346 O O . THR A 1 175 ? 15.046 -6.394 -3.342 1.00 91.38 175 THR A O 1
ATOM 1349 N N . TYR A 1 176 ? 15.236 -4.449 -4.443 1.00 91.19 176 TYR A N 1
ATOM 1350 C CA . TYR A 1 176 ? 13.996 -3.873 -3.939 1.00 91.19 176 TYR A CA 1
ATOM 1351 C C . TYR A 1 176 ? 12.818 -4.568 -4.621 1.00 91.19 176 TYR A C 1
ATOM 1353 O O . TYR A 1 176 ? 12.577 -4.402 -5.822 1.00 91.19 176 TYR A O 1
ATOM 1361 N N . VAL A 1 177 ? 12.117 -5.388 -3.847 1.00 90.88 177 VAL A N 1
ATOM 1362 C CA . VAL A 1 177 ? 10.987 -6.188 -4.304 1.00 90.88 177 VAL A CA 1
ATOM 1363 C C . VAL A 1 177 ? 9.816 -5.907 -3.383 1.00 90.88 177 VAL A C 1
ATOM 1365 O O . VAL A 1 177 ? 9.845 -6.254 -2.205 1.00 90.88 177 VAL A O 1
ATOM 1368 N N . LEU A 1 178 ? 8.763 -5.314 -3.933 1.00 87.94 178 LEU A N 1
ATOM 1369 C CA . LEU A 1 178 ? 7.472 -5.277 -3.261 1.00 87.94 178 LEU A CA 1
ATOM 1370 C C . LEU A 1 178 ? 6.689 -6.535 -3.614 1.00 87.94 178 LEU A C 1
ATOM 1372 O O . LEU A 1 178 ? 6.835 -7.059 -4.711 1.00 87.94 178 LEU A O 1
ATOM 1376 N N . SER A 1 179 ? 5.850 -7.020 -2.711 1.00 84.06 179 SER A N 1
ATOM 1377 C CA . SER A 1 179 ? 5.054 -8.232 -2.931 1.00 84.06 179 SER A CA 1
ATOM 1378 C C . SER A 1 179 ? 3.707 -8.167 -2.228 1.00 84.06 179 SER A C 1
ATOM 1380 O O . SER A 1 179 ? 3.443 -7.185 -1.524 1.00 84.06 179 SER A O 1
ATOM 1382 N N . ASN A 1 180 ? 2.890 -9.216 -2.367 1.00 80.69 180 ASN A N 1
ATOM 1383 C CA . ASN A 1 180 ? 1.655 -9.368 -1.606 1.00 80.69 180 ASN A CA 1
ATOM 1384 C C . ASN A 1 180 ? 1.955 -9.725 -0.139 1.00 80.69 180 ASN A C 1
ATOM 1386 O O . ASN A 1 180 ? 1.759 -10.852 0.298 1.00 80.69 180 ASN A O 1
ATOM 1390 N N . ASP A 1 181 ? 2.503 -8.771 0.611 1.00 82.62 181 ASP A N 1
ATOM 1391 C CA . ASP A 1 181 ? 2.656 -8.881 2.059 1.00 82.62 181 ASP A CA 1
ATOM 1392 C C . ASP A 1 181 ? 1.362 -8.386 2.736 1.00 82.62 181 ASP A C 1
ATOM 1394 O O . ASP A 1 181 ? 1.043 -7.193 2.609 1.00 82.62 181 ASP A O 1
ATOM 1398 N N . PRO A 1 182 ? 0.601 -9.261 3.424 1.00 84.62 182 PRO A N 1
ATOM 1399 C CA . PRO A 1 182 ? -0.643 -8.878 4.082 1.00 84.62 182 PRO A CA 1
ATOM 1400 C C . PRO A 1 182 ? -0.458 -7.720 5.064 1.00 84.62 182 PRO A C 1
ATOM 1402 O O . PRO A 1 182 ? -1.241 -6.773 5.045 1.00 84.62 182 PRO A O 1
ATOM 1405 N N . ASP A 1 183 ? 0.621 -7.717 5.850 1.00 85.94 183 ASP A N 1
ATOM 1406 C CA . ASP A 1 183 ? 0.874 -6.657 6.832 1.00 85.94 183 ASP A CA 1
ATOM 1407 C C . ASP A 1 183 ? 1.166 -5.312 6.141 1.00 85.94 183 ASP A C 1
ATOM 1409 O O . ASP A 1 183 ? 0.741 -4.248 6.601 1.00 85.94 183 ASP A O 1
ATOM 1413 N N . SER A 1 184 ? 1.831 -5.334 4.983 1.00 81.88 184 SER A N 1
ATOM 1414 C CA . SER A 1 184 ? 1.977 -4.154 4.127 1.00 81.88 184 SER A CA 1
ATOM 1415 C C . SER A 1 184 ? 0.645 -3.652 3.563 1.00 81.88 184 SER A C 1
ATOM 1417 O O . SER A 1 184 ? 0.474 -2.436 3.448 1.00 81.88 184 SER A O 1
ATOM 1419 N N . GLN A 1 185 ? -0.304 -4.538 3.228 1.00 84.69 185 GLN A N 1
ATOM 1420 C CA . GLN A 1 185 ? -1.655 -4.123 2.827 1.00 84.69 185 GLN A CA 1
ATOM 1421 C C . GLN A 1 185 ? -2.389 -3.446 3.986 1.00 84.69 185 GLN A C 1
ATOM 1423 O O . GLN A 1 185 ? -3.020 -2.410 3.784 1.00 84.69 185 GLN A O 1
ATOM 1428 N N . VAL A 1 186 ? -2.266 -3.965 5.209 1.00 91.62 186 VAL A N 1
ATOM 1429 C CA . VAL A 1 186 ? -2.847 -3.320 6.396 1.00 91.62 186 VAL A CA 1
ATOM 1430 C C . VAL A 1 186 ? -2.279 -1.911 6.577 1.00 91.62 186 VAL A C 1
ATOM 1432 O O . VAL A 1 186 ? -3.041 -0.961 6.749 1.00 91.62 186 VAL A O 1
ATOM 1435 N N . LYS A 1 187 ? -0.960 -1.723 6.437 1.00 88.00 187 LYS A N 1
ATOM 1436 C CA . LYS A 1 187 ? -0.338 -0.384 6.473 1.00 88.00 187 LYS A CA 1
ATOM 1437 C C . LYS A 1 187 ? -0.861 0.538 5.366 1.00 88.00 187 LYS A C 1
ATOM 1439 O O . LYS A 1 187 ? -1.061 1.727 5.611 1.00 88.00 187 LYS A O 1
ATOM 1444 N N . ALA A 1 188 ? -1.100 0.010 4.164 1.00 81.69 188 ALA A N 1
ATOM 1445 C CA . ALA A 1 188 ? -1.698 0.773 3.070 1.00 81.69 188 ALA A CA 1
ATOM 1446 C C . ALA A 1 188 ? -3.140 1.197 3.401 1.00 81.69 188 ALA A C 1
ATOM 1448 O O . ALA A 1 188 ? -3.474 2.370 3.253 1.00 81.69 188 ALA A O 1
ATOM 1449 N N . ASN A 1 189 ? -3.957 0.293 3.947 1.00 90.25 189 ASN A N 1
ATOM 1450 C CA . ASN A 1 189 ? -5.309 0.602 4.417 1.00 90.25 189 ASN A CA 1
ATOM 1451 C C . ASN A 1 189 ? -5.302 1.683 5.508 1.00 90.25 189 ASN A C 1
ATOM 1453 O O . ASN A 1 189 ? -6.095 2.620 5.449 1.00 90.25 189 ASN A O 1
ATOM 1457 N N . MET A 1 190 ? -4.371 1.608 6.468 1.00 94.56 190 MET A N 1
ATOM 1458 C CA . MET A 1 190 ? -4.192 2.648 7.491 1.00 94.56 190 MET A CA 1
ATOM 1459 C C . MET A 1 190 ? -3.932 4.024 6.853 1.00 94.56 190 MET A C 1
ATOM 1461 O O . MET A 1 190 ? -4.508 5.023 7.280 1.00 94.56 190 MET A O 1
ATOM 1465 N N . ARG A 1 191 ? -3.103 4.088 5.801 1.00 86.12 191 ARG A N 1
ATOM 1466 C CA . ARG A 1 191 ? -2.842 5.326 5.043 1.00 86.12 191 ARG A CA 1
ATOM 1467 C C . ARG A 1 191 ? -4.065 5.810 4.260 1.00 86.12 191 ARG A C 1
ATOM 1469 O O . ARG A 1 191 ? -4.279 7.013 4.168 1.00 86.12 191 ARG A O 1
ATOM 1476 N N . THR A 1 192 ? -4.890 4.912 3.729 1.00 85.44 192 THR A N 1
ATOM 1477 C CA . THR A 1 192 ? -6.151 5.296 3.077 1.00 85.44 192 THR A CA 1
ATOM 1478 C C . THR A 1 192 ? -7.119 5.947 4.064 1.00 85.44 192 THR A C 1
ATOM 1480 O O . THR A 1 192 ? -7.679 6.993 3.751 1.00 85.44 192 THR A O 1
ATOM 1483 N N . VAL A 1 193 ? -7.265 5.394 5.275 1.00 94.75 193 VAL A N 1
ATOM 1484 C CA . VAL A 1 193 ? -8.075 6.019 6.341 1.00 94.75 193 VAL A CA 1
ATOM 1485 C C . VAL A 1 193 ? -7.523 7.388 6.719 1.00 94.75 193 VAL A C 1
ATOM 1487 O O . VAL A 1 193 ? -8.287 8.330 6.905 1.00 94.75 193 VAL A O 1
ATOM 1490 N N . GLN A 1 194 ? -6.196 7.500 6.811 1.00 92.81 194 GLN A N 1
ATOM 1491 C CA . GLN A 1 194 ? -5.526 8.763 7.094 1.00 92.81 194 GLN A CA 1
ATOM 1492 C C . GLN A 1 194 ? -5.928 9.833 6.082 1.00 92.81 194 GLN A C 1
ATOM 1494 O O . GLN A 1 194 ? -6.341 10.922 6.464 1.00 92.81 194 GLN A O 1
ATOM 1499 N N . TRP A 1 195 ? -5.848 9.503 4.796 1.00 87.06 195 TRP A N 1
ATOM 1500 C CA . TRP A 1 195 ? -6.195 10.436 3.736 1.00 87.06 195 TRP A CA 1
ATOM 1501 C C . TRP A 1 195 ? -7.675 10.822 3.765 1.00 87.06 195 TRP A C 1
ATOM 1503 O O . TRP A 1 195 ? -7.984 12.010 3.721 1.00 87.06 195 TRP A O 1
ATOM 1513 N N . ALA A 1 196 ? -8.580 9.852 3.921 1.00 92.06 196 ALA A N 1
ATOM 1514 C CA . ALA A 1 196 ? -10.005 10.139 4.053 1.00 92.06 196 ALA A CA 1
ATOM 1515 C C . ALA A 1 196 ? -10.270 11.121 5.209 1.00 92.06 196 ALA A C 1
ATOM 1517 O O . ALA A 1 196 ? -11.068 12.045 5.069 1.00 92.06 196 ALA A O 1
ATOM 1518 N N . ALA A 1 197 ? -9.591 10.945 6.351 1.00 93.88 197 ALA A N 1
ATOM 1519 C CA . ALA A 1 197 ? -9.756 11.815 7.513 1.00 93.88 197 ALA A CA 1
ATOM 1520 C C . ALA A 1 197 ? -9.251 13.246 7.255 1.00 93.88 197 ALA A C 1
ATOM 1522 O O . ALA A 1 197 ? -9.882 14.201 7.705 1.00 93.88 197 ALA A O 1
ATOM 1523 N N . GLU A 1 198 ? -8.138 13.407 6.533 1.00 89.81 198 GLU A N 1
ATOM 1524 C CA . GLU A 1 198 ? -7.627 14.730 6.142 1.00 89.81 198 GLU A CA 1
ATOM 1525 C C . GLU A 1 198 ? -8.562 15.422 5.137 1.00 89.81 198 GLU A C 1
ATOM 1527 O O . GLU A 1 198 ? -8.881 16.590 5.335 1.00 89.81 198 GLU A O 1
ATOM 1532 N N . LEU A 1 199 ? -9.090 14.702 4.136 1.00 90.44 199 LEU A N 1
ATOM 1533 C CA . LEU A 1 199 ? -10.075 15.259 3.197 1.00 90.44 199 LEU A CA 1
ATOM 1534 C C . LEU A 1 199 ? -11.359 15.703 3.912 1.00 90.44 199 LEU A C 1
ATOM 1536 O O . LEU A 1 199 ? -11.850 16.802 3.673 1.00 90.44 199 LEU A O 1
ATOM 1540 N N . TYR A 1 200 ? -11.868 14.885 4.840 1.00 93.94 200 TYR A N 1
ATOM 1541 C CA . TYR A 1 200 ? -13.008 15.261 5.681 1.00 93.94 200 TYR A CA 1
ATOM 1542 C C . TYR A 1 200 ? -12.716 16.562 6.445 1.00 93.94 200 TYR A C 1
ATOM 1544 O O . TYR A 1 200 ? -13.542 17.471 6.511 1.00 93.94 200 TYR A O 1
ATOM 1552 N N . LYS A 1 201 ? -11.513 16.697 7.010 1.00 92.31 201 LYS A N 1
ATOM 1553 C CA . LYS A 1 201 ? -11.127 17.902 7.744 1.00 92.31 201 LYS A CA 1
ATOM 1554 C C . LYS A 1 201 ? -11.035 19.144 6.858 1.00 92.31 201 LYS A C 1
ATOM 1556 O O . LYS A 1 201 ? -11.353 20.223 7.353 1.00 92.31 201 LYS A O 1
ATOM 1561 N N . GLU A 1 202 ? -10.596 19.033 5.609 1.00 90.12 202 GLU A N 1
ATOM 1562 C CA . GLU A 1 202 ? -10.547 20.180 4.690 1.00 90.12 202 GLU A CA 1
ATOM 1563 C C . GLU A 1 202 ? -11.934 20.808 4.483 1.00 90.12 202 GLU A C 1
ATOM 1565 O O . GLU A 1 202 ? -12.045 22.031 4.419 1.00 90.12 202 GLU A O 1
ATOM 1570 N N . GLU A 1 203 ? -12.992 19.994 4.456 1.00 92.50 203 GLU A N 1
ATOM 1571 C CA . GLU A 1 203 ? -14.372 20.457 4.260 1.00 92.50 203 GLU A CA 1
ATOM 1572 C C . GLU A 1 203 ? -15.078 20.830 5.578 1.00 92.50 203 GLU A C 1
ATOM 1574 O O . GLU A 1 203 ? -15.830 21.804 5.636 1.00 92.50 203 GLU A O 1
ATOM 1579 N N . HIS A 1 204 ? -14.812 20.097 6.665 1.00 91.75 204 HIS A N 1
ATOM 1580 C CA . HIS A 1 204 ? -15.521 20.255 7.943 1.00 91.75 204 HIS A CA 1
ATOM 1581 C C . HIS A 1 204 ? -14.729 21.003 9.028 1.00 91.75 204 HIS A C 1
ATOM 1583 O O . HIS A 1 204 ? -15.246 21.214 10.129 1.00 91.75 204 HIS A O 1
ATOM 1589 N N . PHE A 1 205 ? -13.471 21.368 8.761 1.00 90.62 205 PHE A N 1
ATOM 1590 C CA . PHE A 1 205 ? -12.510 21.980 9.696 1.00 90.62 205 PHE A CA 1
ATOM 1591 C C . PHE A 1 205 ? -12.226 21.170 10.976 1.00 90.62 205 PHE A C 1
ATOM 1593 O O . PHE A 1 205 ? -11.554 21.647 11.892 1.00 90.62 205 PHE A O 1
ATOM 1600 N N . LYS A 1 206 ? -12.698 19.923 11.046 1.00 92.12 206 LYS A N 1
ATOM 1601 C CA . LYS A 1 206 ? -12.525 18.991 12.166 1.00 92.12 206 LYS A CA 1
ATOM 1602 C C . LYS A 1 206 ? -12.366 17.572 11.637 1.00 92.12 206 LYS A C 1
ATOM 1604 O O . LYS A 1 206 ? -12.871 17.258 10.568 1.00 92.12 206 LYS A O 1
ATOM 1609 N N . PHE A 1 207 ? -11.698 16.714 12.399 1.00 93.44 207 PHE A N 1
ATOM 1610 C CA . PHE A 1 207 ? -11.638 15.289 12.077 1.00 93.44 207 PHE A CA 1
ATOM 1611 C C . PHE A 1 207 ? -12.965 14.582 12.415 1.00 93.44 207 PHE A C 1
ATOM 1613 O O . PHE A 1 207 ? -13.663 15.021 13.338 1.00 93.44 207 PHE A O 1
ATOM 1620 N N . PRO A 1 208 ? -13.327 13.517 11.676 1.00 94.06 208 PRO A N 1
ATOM 1621 C CA . PRO A 1 208 ? -14.567 12.779 11.897 1.00 94.06 208 PRO A CA 1
ATOM 1622 C C . PRO A 1 208 ? -14.520 12.043 13.237 1.00 94.06 208 PRO A C 1
ATOM 1624 O O . PRO A 1 208 ? -13.575 11.320 13.515 1.00 94.06 208 PRO A O 1
ATOM 1627 N N . LYS A 1 209 ? -15.556 12.194 14.066 1.00 93.88 209 LYS A N 1
ATOM 1628 C CA . LYS A 1 209 ? -15.609 11.588 15.413 1.00 93.88 209 LYS A CA 1
ATOM 1629 C C . LYS A 1 209 ? -16.127 10.162 15.432 1.00 93.88 209 LYS A C 1
ATOM 1631 O O . LYS A 1 209 ? -16.062 9.497 16.455 1.00 93.88 209 LYS A O 1
ATOM 1636 N N . THR A 1 210 ? -16.706 9.714 14.328 1.00 94.81 210 THR A N 1
ATOM 1637 C CA . THR A 1 210 ? -17.267 8.376 14.172 1.00 94.81 210 THR A CA 1
ATOM 1638 C C . THR A 1 210 ? -17.087 7.926 12.727 1.00 94.81 210 THR A C 1
ATOM 1640 O O . THR A 1 210 ? -16.736 8.726 11.863 1.00 94.81 210 THR A O 1
ATOM 1643 N N . ILE A 1 211 ? -17.313 6.640 12.461 1.00 96.81 211 ILE A N 1
ATOM 1644 C CA . ILE A 1 211 ? -17.321 6.091 11.099 1.00 96.81 211 ILE A CA 1
ATOM 1645 C C . ILE A 1 211 ? -18.758 6.108 10.569 1.00 96.81 211 ILE A C 1
ATOM 1647 O O . ILE A 1 211 ? -19.390 5.068 10.374 1.00 96.81 211 ILE A O 1
ATOM 1651 N N . ASP A 1 212 ? -19.298 7.315 10.427 1.00 97.12 212 ASP A N 1
ATOM 1652 C CA . ASP A 1 212 ? -20.641 7.560 9.909 1.00 97.12 212 ASP A CA 1
ATOM 1653 C C . ASP A 1 212 ? -20.670 7.595 8.374 1.00 97.12 212 ASP A C 1
ATOM 1655 O O . ASP A 1 212 ? -19.659 7.430 7.689 1.00 97.12 212 ASP A O 1
ATOM 1659 N N . ASP A 1 213 ? -21.868 7.754 7.825 1.00 97.88 213 ASP A N 1
ATOM 1660 C CA . ASP A 1 213 ? -22.095 7.796 6.383 1.00 97.88 213 ASP A CA 1
ATOM 1661 C C . ASP A 1 213 ? -21.423 9.000 5.715 1.00 97.88 213 ASP A C 1
ATOM 1663 O O . ASP A 1 213 ? -20.975 8.889 4.576 1.00 97.88 213 ASP A O 1
ATOM 1667 N N . GLU A 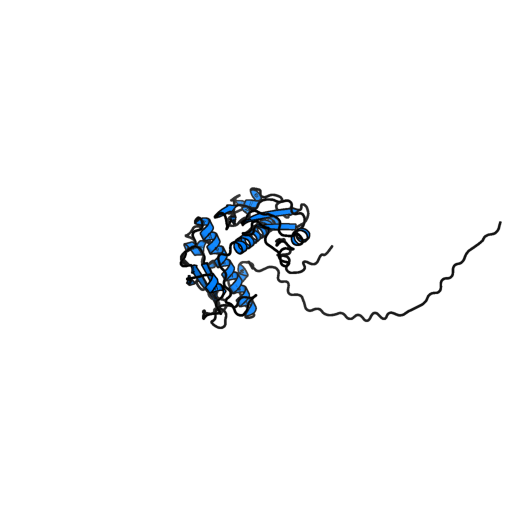1 214 ? -21.282 10.117 6.434 1.00 97.38 214 GLU A N 1
ATOM 1668 C CA . GLU A 1 214 ? -20.594 11.303 5.930 1.00 97.38 214 GLU A CA 1
ATOM 1669 C C . GLU A 1 214 ? -19.098 11.040 5.760 1.00 97.38 214 GLU A C 1
ATOM 1671 O O . GLU A 1 214 ? -18.537 11.307 4.697 1.00 97.38 214 GLU A O 1
ATOM 1676 N N . PHE A 1 215 ? -18.455 10.421 6.754 1.00 97.69 215 PHE A N 1
ATOM 1677 C CA . PHE A 1 215 ? -17.045 10.073 6.652 1.00 97.69 215 PHE A CA 1
ATOM 1678 C C . PHE A 1 215 ? -16.777 9.059 5.528 1.00 97.69 215 PHE A C 1
ATOM 1680 O O . PHE A 1 215 ? -15.778 9.167 4.810 1.00 97.69 215 PHE A O 1
ATOM 1687 N N . LYS A 1 216 ? -17.698 8.114 5.297 1.00 97.88 216 LYS A N 1
ATOM 1688 C CA . LYS A 1 216 ? -17.589 7.123 4.210 1.00 97.88 216 LYS A CA 1
ATOM 1689 C C . LYS A 1 216 ? -17.549 7.750 2.813 1.00 97.88 216 LYS A C 1
ATOM 1691 O O . LYS A 1 216 ? -17.040 7.108 1.895 1.00 97.88 216 LYS A O 1
ATOM 1696 N N . TYR A 1 217 ? -18.020 8.985 2.621 1.00 97.25 217 TYR A N 1
ATOM 1697 C CA . TYR A 1 217 ? -17.915 9.679 1.329 1.00 97.25 217 TYR A CA 1
ATOM 1698 C C . TYR A 1 217 ? -16.482 10.076 0.955 1.00 97.25 217 TYR A C 1
ATOM 1700 O O . TYR A 1 217 ? -16.205 10.298 -0.220 1.00 97.25 217 TYR A O 1
ATOM 1708 N N . TYR A 1 218 ? -15.571 10.151 1.927 1.00 94.44 218 TYR A N 1
ATOM 1709 C CA . TYR A 1 218 ? -14.181 10.571 1.712 1.00 94.44 218 TYR A CA 1
ATOM 1710 C C . TYR A 1 218 ? -13.223 9.399 1.479 1.00 94.44 218 TYR A C 1
ATOM 1712 O O . TYR A 1 218 ? -12.028 9.593 1.253 1.00 94.44 218 TYR A O 1
ATOM 1720 N N . PHE A 1 219 ? -13.736 8.169 1.521 1.00 92.12 219 PHE A N 1
ATOM 1721 C CA . PHE A 1 219 ? -12.988 6.993 1.099 1.00 92.12 219 PHE A CA 1
ATOM 1722 C C . PHE A 1 219 ? -12.835 6.981 -0.429 1.00 92.12 219 PHE A C 1
ATOM 1724 O O . PHE A 1 219 ? -13.606 7.641 -1.133 1.00 92.12 219 PHE A O 1
ATOM 1731 N N . PRO A 1 220 ? -11.852 6.241 -0.974 1.00 84.00 220 PRO A N 1
ATOM 1732 C CA . PRO A 1 220 ? -11.620 6.181 -2.413 1.00 84.00 220 PRO A CA 1
ATOM 1733 C C . PRO A 1 220 ? -12.910 5.966 -3.225 1.00 84.00 220 PRO A C 1
ATOM 1735 O O . PRO A 1 220 ? -13.744 5.142 -2.857 1.00 84.00 220 PRO A O 1
ATOM 1738 N N . TRP A 1 221 ? -13.063 6.713 -4.325 1.00 82.69 221 TRP A N 1
ATOM 1739 C CA . TRP A 1 221 ? -14.239 6.736 -5.225 1.00 82.69 221 TRP A CA 1
ATOM 1740 C C . TRP A 1 221 ? -15.566 7.223 -4.627 1.00 82.69 221 TRP A C 1
ATOM 1742 O O . TRP A 1 221 ? -16.596 7.171 -5.319 1.00 82.69 221 TRP A O 1
ATOM 1752 N N . GLY A 1 222 ? -15.542 7.714 -3.390 1.00 87.94 222 GLY A N 1
ATOM 1753 C CA . GLY A 1 222 ? -16.650 8.444 -2.800 1.00 87.94 222 GLY A CA 1
ATOM 1754 C C . GLY A 1 222 ? -16.747 9.866 -3.350 1.00 87.94 222 GLY A C 1
ATOM 1755 O O . GLY A 1 222 ? -15.844 10.366 -4.024 1.00 87.94 222 GLY A O 1
ATOM 1756 N N . ASP A 1 223 ? -17.890 10.499 -3.117 1.00 88.75 223 ASP A N 1
ATOM 1757 C CA . ASP A 1 223 ? -18.153 11.883 -3.508 1.00 88.75 223 ASP A CA 1
ATOM 1758 C C . ASP A 1 223 ? -19.060 12.514 -2.449 1.00 88.75 223 ASP A C 1
ATOM 1760 O O . ASP A 1 223 ? -20.261 12.228 -2.403 1.00 88.75 223 ASP A O 1
ATOM 1764 N N . ALA A 1 224 ? -18.484 13.362 -1.593 1.00 92.44 224 ALA A N 1
ATOM 1765 C CA . ALA A 1 224 ? -19.203 14.035 -0.512 1.00 92.44 224 ALA A CA 1
ATOM 1766 C C . ALA A 1 224 ? -20.333 14.936 -1.035 1.00 92.44 224 ALA A C 1
ATOM 1768 O O . ALA A 1 224 ? -21.436 14.935 -0.484 1.00 92.44 224 ALA A O 1
ATOM 1769 N N . LYS A 1 225 ? -20.128 15.611 -2.176 1.00 92.50 225 LYS A N 1
ATOM 1770 C CA . LYS A 1 225 ? -21.134 16.496 -2.787 1.00 92.50 225 LYS A CA 1
ATOM 1771 C C . LYS A 1 225 ? -22.334 15.713 -3.307 1.00 92.50 225 LYS A C 1
ATOM 1773 O O . LYS A 1 225 ? -23.466 16.184 -3.216 1.00 92.50 225 LYS A O 1
ATOM 1778 N N . LYS A 1 226 ? -22.097 14.511 -3.841 1.00 95.75 226 LYS A N 1
ATOM 1779 C CA . LYS A 1 226 ? -23.152 13.603 -4.325 1.00 95.75 226 LYS A CA 1
ATOM 1780 C C . LYS A 1 226 ? -23.634 12.608 -3.273 1.00 95.75 226 LYS A C 1
ATOM 1782 O O . LYS A 1 226 ? -24.490 11.787 -3.593 1.00 95.75 226 LYS A O 1
ATOM 1787 N N . LYS A 1 227 ? -23.097 12.656 -2.048 1.00 95.50 227 LYS A N 1
ATOM 1788 C CA . LYS A 1 227 ? -23.366 11.679 -0.981 1.00 95.50 227 LYS A CA 1
ATOM 1789 C C . LYS A 1 227 ? -23.165 10.232 -1.449 1.00 95.50 227 LYS A C 1
ATOM 1791 O O . LYS A 1 227 ? -23.941 9.336 -1.121 1.00 95.50 227 LYS A O 1
ATOM 1796 N N . LYS A 1 228 ? -22.141 10.009 -2.273 1.00 94.56 228 LYS A N 1
ATOM 1797 C CA . LYS A 1 228 ? -21.776 8.682 -2.771 1.00 94.56 228 LYS A CA 1
ATOM 1798 C C . LYS A 1 228 ? -20.737 8.084 -1.833 1.00 94.56 228 LYS A C 1
ATOM 1800 O O . LYS A 1 228 ? -19.676 8.676 -1.647 1.00 94.56 228 LYS A O 1
ATOM 1805 N N . PHE A 1 229 ? -21.018 6.905 -1.282 1.00 93.81 229 PHE A N 1
ATOM 1806 C CA . PHE A 1 229 ? -20.034 6.167 -0.492 1.00 93.81 229 PHE A CA 1
ATOM 1807 C C . PHE A 1 229 ? -18.798 5.825 -1.320 1.00 93.81 229 PHE A C 1
ATOM 1809 O O . PHE A 1 229 ? -18.906 5.429 -2.484 1.00 93.81 229 PHE A O 1
ATOM 1816 N N . GLY A 1 230 ? -17.632 5.979 -0.697 1.00 89.19 230 GLY A N 1
ATOM 1817 C CA . GLY A 1 230 ? -16.407 5.388 -1.202 1.00 89.19 230 GLY A CA 1
ATOM 1818 C C . GLY A 1 230 ? -16.403 3.876 -1.025 1.00 89.19 230 GLY A C 1
ATOM 1819 O O . GLY A 1 230 ? -17.324 3.285 -0.463 1.00 89.19 230 GLY A O 1
ATOM 1820 N N . ASN A 1 231 ? -15.356 3.232 -1.519 1.00 86.12 231 ASN A N 1
ATOM 1821 C CA . ASN A 1 231 ? -15.196 1.801 -1.318 1.00 86.12 231 ASN A CA 1
ATOM 1822 C C . ASN A 1 231 ? -14.625 1.527 0.082 1.00 86.12 231 ASN A C 1
ATOM 1824 O O . ASN A 1 231 ? -13.689 2.219 0.505 1.00 86.12 231 ASN A O 1
ATOM 1828 N N . PRO A 1 232 ? -15.126 0.495 0.786 1.00 90.75 232 PRO A N 1
ATOM 1829 C CA . PRO A 1 232 ? -14.468 -0.005 1.983 1.00 90.75 232 PRO A CA 1
ATOM 1830 C C . PRO A 1 232 ? -13.065 -0.546 1.658 1.00 90.75 232 PRO A C 1
ATOM 1832 O O . PRO A 1 232 ? -12.688 -0.729 0.498 1.00 90.75 232 PRO A O 1
ATOM 1835 N N . LEU A 1 233 ? -12.274 -0.804 2.693 1.00 89.00 233 LEU A N 1
ATOM 1836 C CA . LEU A 1 233 ? -10.895 -1.260 2.564 1.00 89.00 233 LEU A CA 1
ATOM 1837 C C . LEU A 1 233 ? -10.848 -2.791 2.487 1.00 89.00 233 LEU A C 1
ATOM 1839 O O . LEU A 1 233 ? -11.555 -3.454 3.244 1.00 89.00 233 LEU A O 1
ATOM 1843 N N . PRO A 1 234 ? -9.989 -3.381 1.644 1.00 85.31 234 PRO A N 1
ATOM 1844 C CA . PRO A 1 234 ? -9.816 -4.826 1.632 1.00 85.31 234 PRO A CA 1
ATOM 1845 C C . PRO A 1 234 ? -9.081 -5.330 2.861 1.00 85.31 234 PRO A C 1
ATOM 1847 O O . PRO A 1 234 ? -7.927 -4.962 3.085 1.00 85.31 234 PRO A O 1
ATOM 1850 N N . ASN A 1 235 ? -9.691 -6.244 3.601 1.00 90.81 235 ASN A N 1
ATOM 1851 C CA . ASN A 1 235 ? -9.005 -7.017 4.619 1.00 90.81 235 ASN A CA 1
ATOM 1852 C C . ASN A 1 235 ? -8.181 -8.134 3.937 1.00 90.81 235 ASN A C 1
ATOM 1854 O O . ASN A 1 235 ? -8.756 -9.043 3.336 1.00 90.81 235 ASN A O 1
ATOM 1858 N N . PRO A 1 236 ? -6.835 -8.105 4.007 1.00 84.50 236 PRO A N 1
ATOM 1859 C CA . PRO A 1 236 ? -5.992 -9.063 3.289 1.00 84.50 236 PRO A CA 1
ATOM 1860 C C . PRO A 1 236 ? -6.052 -10.493 3.850 1.00 84.50 236 PRO A C 1
ATOM 1862 O O . PRO A 1 236 ? -5.536 -11.406 3.209 1.00 84.50 236 PRO A O 1
ATOM 1865 N N . PHE A 1 237 ? -6.655 -10.699 5.025 1.00 89.12 237 PHE A N 1
ATOM 1866 C CA . PHE A 1 237 ? -6.744 -12.009 5.674 1.00 89.12 237 PHE A CA 1
ATOM 1867 C C . PHE A 1 237 ? -8.109 -12.671 5.498 1.00 89.12 237 PHE A C 1
ATOM 1869 O O . PHE A 1 237 ? -8.179 -13.895 5.417 1.00 89.12 237 PHE A O 1
ATOM 1876 N N . THR A 1 238 ? -9.184 -11.883 5.423 1.00 87.38 238 THR A N 1
ATOM 1877 C CA . THR A 1 238 ? -10.548 -12.395 5.200 1.00 87.38 238 THR A CA 1
ATOM 1878 C C . THR A 1 238 ? -10.977 -12.281 3.737 1.00 87.38 238 THR A C 1
ATOM 1880 O O . THR A 1 238 ? -11.834 -13.035 3.287 1.00 87.38 238 THR A O 1
ATOM 1883 N N . GLY A 1 239 ? -10.373 -11.361 2.976 1.00 78.81 239 GLY A N 1
ATOM 1884 C CA . GLY A 1 239 ? -10.805 -10.995 1.627 1.00 78.81 239 GLY A CA 1
ATOM 1885 C C . GLY A 1 239 ? -12.055 -10.109 1.601 1.00 78.81 239 GLY A C 1
ATOM 1886 O O . GLY A 1 239 ? -12.520 -9.756 0.517 1.00 78.81 239 GLY A O 1
ATOM 1887 N N . GLU A 1 240 ? -12.598 -9.748 2.765 1.00 84.75 240 GLU A N 1
ATOM 1888 C CA . GLU A 1 240 ? -13.796 -8.922 2.883 1.00 84.75 240 GLU A CA 1
ATOM 1889 C C . GLU A 1 240 ? -13.474 -7.429 2.761 1.00 84.75 240 GLU A C 1
ATOM 1891 O O . GLU A 1 240 ? -12.346 -6.980 2.978 1.00 84.75 240 GLU A O 1
ATOM 1896 N N . LEU A 1 241 ? -14.488 -6.655 2.381 1.00 86.25 241 LEU A N 1
ATOM 1897 C CA . LEU A 1 241 ? -14.430 -5.201 2.300 1.00 86.25 241 LEU A CA 1
ATOM 1898 C C . LEU A 1 241 ? -14.989 -4.601 3.592 1.00 86.25 241 LEU A C 1
ATOM 1900 O O . LEU A 1 241 ? -16.172 -4.752 3.888 1.00 86.25 241 LEU A O 1
ATOM 1904 N N . GLU A 1 242 ? -14.151 -3.882 4.336 1.00 94.62 242 GLU A N 1
ATOM 1905 C CA . GLU A 1 242 ? -14.479 -3.346 5.656 1.00 94.62 242 GLU A CA 1
ATOM 1906 C C . GLU A 1 242 ? -14.120 -1.853 5.754 1.00 94.62 242 GLU A C 1
ATOM 1908 O O . GLU A 1 242 ? -13.046 -1.412 5.342 1.00 94.62 242 GLU A O 1
ATOM 1913 N N . TYR A 1 243 ? -15.012 -1.042 6.325 1.00 97.38 243 TYR A N 1
ATOM 1914 C CA . TYR A 1 243 ? -14.638 0.294 6.798 1.00 97.38 243 TYR A CA 1
ATOM 1915 C C . TYR A 1 243 ? -13.843 0.172 8.104 1.00 97.38 243 TYR A C 1
ATOM 1917 O O . TYR A 1 243 ? -13.991 -0.832 8.808 1.00 97.38 243 TYR A O 1
ATOM 1925 N N . PRO A 1 244 ? -13.013 1.166 8.476 1.00 97.94 244 PRO A N 1
ATOM 1926 C CA . PRO A 1 244 ? -12.368 1.132 9.781 1.00 97.94 244 PRO A CA 1
ATOM 1927 C C . PRO A 1 244 ? -13.411 1.058 10.899 1.00 97.94 244 PRO A C 1
ATOM 1929 O O . PRO A 1 244 ? -14.522 1.570 10.779 1.00 97.94 244 PRO A O 1
ATOM 1932 N N . ALA A 1 245 ? -13.035 0.447 12.014 1.00 97.81 245 ALA A N 1
ATOM 1933 C CA . ALA A 1 245 ? -13.820 0.497 13.235 1.00 97.81 245 ALA A CA 1
ATOM 1934 C C . ALA A 1 245 ? -13.422 1.725 14.056 1.00 97.81 245 ALA A C 1
ATOM 1936 O O . ALA A 1 245 ? -12.236 2.037 14.186 1.00 97.81 245 ALA A O 1
ATOM 1937 N N . PHE A 1 246 ? -14.400 2.394 14.663 1.00 95.62 246 PHE A N 1
ATOM 1938 C CA . PHE A 1 246 ? -14.093 3.409 15.663 1.00 95.62 246 PHE A CA 1
ATOM 1939 C C . PHE A 1 246 ? -13.507 2.755 16.923 1.00 95.62 246 PHE A C 1
ATOM 1941 O O . PHE A 1 246 ? -13.984 1.708 17.367 1.00 95.62 246 PHE A O 1
ATOM 1948 N N . SER A 1 247 ? -12.490 3.373 17.516 1.00 94.81 247 SER A N 1
ATOM 1949 C CA . SER A 1 247 ? -11.956 2.987 18.825 1.00 94.81 247 SER A CA 1
ATOM 1950 C C . SER A 1 247 ? -11.707 4.215 19.704 1.00 94.81 247 SER A C 1
ATOM 1952 O O . SER A 1 247 ? -11.858 5.347 19.255 1.00 94.81 247 SER A O 1
ATOM 1954 N N . ASN A 1 248 ? -11.321 4.011 20.966 1.00 90.75 248 ASN A N 1
ATOM 1955 C CA . ASN A 1 248 ? -11.126 5.089 21.945 1.00 90.75 248 ASN A CA 1
ATOM 1956 C C . ASN A 1 248 ? -9.635 5.402 22.182 1.00 90.75 248 ASN A C 1
ATOM 1958 O O . ASN A 1 248 ? -9.173 5.447 23.325 1.00 90.75 248 ASN A O 1
ATOM 1962 N N . MET A 1 249 ? -8.846 5.569 21.115 1.00 91.94 249 MET A N 1
ATOM 1963 C CA . MET A 1 249 ? -7.454 6.017 21.231 1.00 91.94 249 MET A CA 1
ATOM 1964 C C . MET A 1 249 ? -7.410 7.505 21.579 1.00 91.94 249 MET A C 1
ATOM 1966 O O . MET A 1 249 ? -8.030 8.333 20.918 1.00 91.94 249 MET A O 1
ATOM 1970 N N . THR A 1 250 ? -6.659 7.850 22.623 1.00 83.44 250 THR A N 1
ATOM 1971 C CA . THR A 1 250 ? -6.686 9.210 23.195 1.00 83.44 250 THR A CA 1
ATOM 1972 C C . THR A 1 250 ? -5.609 10.130 22.632 1.00 83.44 250 THR A C 1
ATOM 1974 O O . THR A 1 250 ? -5.796 11.341 22.587 1.00 83.44 250 THR A O 1
ATOM 1977 N N . CYS A 1 251 ? -4.453 9.583 22.246 1.00 86.88 251 CYS A N 1
ATOM 1978 C CA . CYS A 1 251 ? -3.308 10.364 21.786 1.00 86.88 251 CYS A CA 1
ATOM 1979 C C . CYS A 1 251 ? -2.299 9.467 21.065 1.00 86.88 251 CYS A C 1
ATOM 1981 O O . CYS A 1 251 ? -1.820 8.493 21.647 1.00 86.88 251 CYS A O 1
ATOM 1983 N N . ALA A 1 252 ? -1.906 9.838 19.845 1.00 88.75 252 ALA A N 1
ATOM 1984 C CA . ALA A 1 252 ? -1.008 9.032 19.022 1.00 88.75 252 ALA A CA 1
ATOM 1985 C C . ALA A 1 252 ? 0.341 8.772 19.705 1.00 88.75 252 ALA A C 1
ATOM 1987 O O . ALA A 1 252 ? 0.820 7.642 19.699 1.00 88.75 252 ALA A O 1
ATOM 1988 N N . PHE A 1 253 ? 0.921 9.784 20.360 1.00 87.62 253 PHE A N 1
ATOM 1989 C CA . PHE A 1 253 ? 2.168 9.632 21.113 1.00 87.62 253 PHE A CA 1
ATOM 1990 C C . PHE A 1 253 ? 2.047 8.565 22.210 1.00 87.62 253 PHE A C 1
ATOM 1992 O O . PHE A 1 253 ? 2.866 7.652 22.284 1.00 87.62 253 PHE A O 1
ATOM 1999 N N . LYS A 1 254 ? 0.982 8.625 23.019 1.00 90.38 254 LYS A N 1
ATOM 2000 C CA . LYS A 1 254 ? 0.746 7.641 24.085 1.00 90.38 254 LYS A CA 1
ATOM 2001 C C . LYS A 1 254 ? 0.477 6.249 23.527 1.00 90.38 254 LYS A C 1
ATOM 2003 O O . LYS A 1 254 ? 0.959 5.279 24.098 1.00 90.38 254 LYS A O 1
ATOM 2008 N N . GLU A 1 255 ? -0.280 6.135 22.436 1.00 93.56 255 GLU A N 1
ATOM 2009 C CA . GLU A 1 255 ? -0.559 4.837 21.812 1.00 93.56 255 GLU A CA 1
ATOM 2010 C C . GLU A 1 255 ? 0.701 4.201 21.201 1.00 93.56 255 GLU A C 1
ATOM 2012 O O . GLU A 1 255 ? 0.877 2.991 21.321 1.00 93.56 255 GLU A O 1
ATOM 2017 N N . ARG A 1 256 ? 1.620 4.986 20.617 1.00 93.12 256 ARG A N 1
ATOM 2018 C CA . ARG A 1 256 ? 2.889 4.470 20.059 1.00 93.12 256 ARG A CA 1
ATOM 2019 C C . ARG A 1 256 ? 3.775 3.805 21.107 1.00 93.12 256 ARG A C 1
ATOM 2021 O O . ARG A 1 256 ? 4.452 2.829 20.801 1.00 93.12 256 ARG A O 1
ATOM 2028 N N . LEU A 1 257 ? 3.747 4.306 22.342 1.00 93.25 257 LEU A N 1
ATOM 2029 C CA . LEU A 1 257 ? 4.517 3.762 23.464 1.00 93.25 257 LEU A CA 1
ATOM 2030 C C . LEU A 1 257 ? 3.909 2.487 24.067 1.00 93.25 257 LEU A C 1
ATOM 2032 O O . LEU A 1 257 ? 4.525 1.875 24.938 1.00 93.25 257 LEU A O 1
ATOM 2036 N N . LYS A 1 258 ? 2.705 2.081 23.644 1.00 94.75 258 LYS A N 1
ATOM 2037 C CA . LYS A 1 258 ? 2.074 0.853 24.136 1.00 94.75 258 LYS A CA 1
ATOM 2038 C C . LYS A 1 258 ? 2.565 -0.365 23.353 1.00 94.75 258 LYS A C 1
ATOM 2040 O O . LYS A 1 258 ? 2.738 -0.274 22.132 1.00 94.75 258 LYS A O 1
ATOM 2045 N N . PRO A 1 259 ? 2.720 -1.526 24.012 1.00 96.00 259 PRO A N 1
ATOM 2046 C CA . PRO A 1 259 ? 2.958 -2.775 23.304 1.00 96.00 259 PRO A CA 1
ATOM 2047 C C . PRO A 1 259 ? 1.762 -3.123 22.398 1.00 96.00 259 PRO A C 1
ATOM 2049 O O . PRO A 1 259 ? 0.630 -2.743 22.719 1.00 96.00 259 PRO A O 1
ATOM 2052 N N . PRO A 1 260 ? 1.989 -3.880 21.309 1.00 96.88 260 PRO A N 1
ATOM 2053 C CA . PRO A 1 260 ? 0.936 -4.410 20.455 1.00 96.88 260 PRO A CA 1
ATOM 2054 C C . PRO A 1 260 ? -0.205 -5.079 21.227 1.00 96.88 260 PRO A C 1
ATOM 2056 O O . PRO A 1 260 ? -0.044 -6.142 21.835 1.00 96.88 260 PRO A O 1
ATOM 2059 N N . ILE A 1 261 ? -1.383 -4.460 21.189 1.00 96.81 261 ILE A N 1
ATOM 2060 C CA . ILE A 1 261 ? -2.605 -5.027 21.770 1.00 96.81 261 ILE A CA 1
ATOM 2061 C C . ILE A 1 261 ? -3.258 -6.019 20.803 1.00 96.81 261 ILE A C 1
ATOM 2063 O O . ILE A 1 261 ? -2.870 -6.094 19.644 1.00 96.81 261 ILE A O 1
ATOM 2067 N N . SER A 1 262 ? -4.265 -6.774 21.246 1.00 97.81 262 SER A N 1
ATOM 2068 C CA . SER A 1 262 ? -5.012 -7.647 20.332 1.00 97.81 262 SER A CA 1
ATOM 2069 C C . SER A 1 262 ? -5.938 -6.834 19.426 1.00 97.81 262 SER A C 1
ATOM 2071 O O . SER A 1 262 ? -6.742 -6.049 19.921 1.00 97.81 262 SER A O 1
ATOM 2073 N N . ILE A 1 263 ? -5.824 -7.047 18.117 1.00 97.62 263 ILE A N 1
ATOM 2074 C CA . ILE A 1 263 ? -6.690 -6.486 17.071 1.00 97.62 263 ILE A CA 1
ATOM 2075 C C . ILE A 1 263 ? -6.884 -7.597 16.043 1.00 97.62 263 ILE A C 1
ATOM 2077 O O . ILE A 1 263 ? -5.915 -8.264 15.699 1.00 97.62 263 ILE A O 1
ATOM 2081 N N . ALA A 1 264 ? -8.109 -7.824 15.567 1.00 97.81 264 ALA A N 1
ATOM 2082 C CA . ALA A 1 264 ? -8.352 -8.860 14.562 1.00 97.81 264 ALA A CA 1
ATOM 2083 C C . ALA A 1 264 ? -7.450 -8.654 13.323 1.00 97.81 264 ALA A C 1
ATOM 2085 O O . ALA A 1 264 ? -7.259 -7.501 12.921 1.00 97.81 264 ALA A O 1
ATOM 2086 N N . PRO A 1 265 ? -6.904 -9.725 12.713 1.00 97.25 265 PRO A N 1
ATOM 2087 C CA . PRO A 1 265 ? -6.054 -9.595 11.534 1.00 97.25 265 PRO A CA 1
ATOM 2088 C C . PRO A 1 265 ? -6.720 -8.762 10.438 1.00 97.25 265 PRO A C 1
ATOM 2090 O O . PRO A 1 265 ? -7.873 -8.996 10.075 1.00 97.25 265 PRO A O 1
ATOM 2093 N N . GLY A 1 266 ? -6.002 -7.757 9.938 1.00 95.50 266 GLY A N 1
ATOM 2094 C CA . GLY A 1 266 ? -6.457 -6.884 8.854 1.00 95.50 266 GLY A CA 1
ATOM 2095 C C . GLY A 1 266 ? -7.382 -5.749 9.271 1.00 95.50 266 GLY A C 1
ATOM 2096 O O . GLY A 1 266 ? -7.522 -4.782 8.519 1.00 95.50 266 GLY A O 1
ATOM 2097 N N . LYS A 1 267 ? -7.961 -5.816 10.474 1.00 97.94 267 LYS A N 1
ATOM 2098 C CA . LYS A 1 267 ? -8.876 -4.794 10.979 1.00 97.94 267 LYS A CA 1
ATOM 2099 C C . LYS A 1 267 ? -8.140 -3.476 11.180 1.00 97.94 267 LYS A C 1
ATOM 2101 O O . LYS A 1 267 ? -7.087 -3.438 11.820 1.00 97.94 267 LYS A O 1
ATOM 2106 N N . ILE A 1 268 ? -8.734 -2.392 10.686 1.00 98.25 268 ILE A N 1
ATOM 2107 C CA . ILE A 1 268 ? -8.254 -1.026 10.907 1.00 98.25 268 ILE A CA 1
ATOM 2108 C C . ILE A 1 268 ? -9.093 -0.363 11.990 1.00 98.25 268 ILE A C 1
ATOM 2110 O O . ILE A 1 268 ? -10.321 -0.403 11.947 1.00 98.25 268 ILE A O 1
ATOM 2114 N N . GLU A 1 269 ? -8.431 0.268 12.952 1.00 98.19 269 GLU A N 1
ATOM 2115 C CA . GLU A 1 269 ? -9.073 1.081 13.978 1.00 98.19 269 GLU A CA 1
ATOM 2116 C C . GLU A 1 269 ? -8.712 2.551 13.794 1.00 98.19 269 GLU A C 1
ATOM 2118 O O . GLU A 1 269 ? -7.554 2.890 13.539 1.00 98.19 269 GLU A O 1
ATOM 2123 N N . TYR A 1 270 ? -9.708 3.413 13.966 1.00 97.50 270 TYR A N 1
ATOM 2124 C CA . TYR A 1 270 ? -9.598 4.860 13.859 1.00 97.50 270 TYR A CA 1
ATOM 2125 C C . TYR A 1 270 ? -10.181 5.532 15.104 1.00 97.50 270 TYR A C 1
ATOM 2127 O O . TYR A 1 270 ? -11.221 5.118 15.616 1.00 97.50 270 TYR A O 1
ATOM 2135 N N . SER A 1 271 ? -9.544 6.608 15.552 1.00 95.62 271 SER A N 1
ATOM 2136 C CA . SER A 1 271 ? -10.076 7.495 16.588 1.00 95.62 271 SER A CA 1
ATOM 2137 C C . SER A 1 271 ? -9.697 8.933 16.293 1.00 95.62 271 SER A C 1
ATOM 2139 O O . SER A 1 271 ? -8.579 9.190 15.848 1.00 95.62 271 SER A O 1
ATOM 2141 N N . SER A 1 272 ? -10.558 9.872 16.664 1.00 93.19 272 SER A N 1
ATOM 2142 C CA . SER A 1 272 ? -10.204 11.284 16.802 1.00 93.19 272 SER A CA 1
ATOM 2143 C C . SER A 1 272 ? -10.556 11.757 18.204 1.00 93.19 272 SER A C 1
ATOM 2145 O O . SER A 1 272 ? -11.598 11.377 18.732 1.00 93.19 272 SER A O 1
ATOM 2147 N N . SER A 1 273 ? -9.717 12.601 18.800 1.00 82.12 273 SER A N 1
ATOM 2148 C CA . SER A 1 273 ? -10.070 13.293 20.040 1.00 82.12 273 SER A CA 1
ATOM 2149 C C . SER A 1 273 ? -10.701 14.641 19.718 1.00 82.12 273 SER A C 1
ATOM 2151 O O . SER A 1 273 ? -10.161 15.419 18.924 1.00 82.12 273 SER A O 1
ATOM 2153 N N . ASP A 1 274 ? -11.808 14.927 20.380 1.00 65.38 274 ASP A N 1
ATOM 2154 C CA . ASP A 1 274 ? -12.586 16.137 20.187 1.00 65.38 274 ASP A CA 1
ATOM 2155 C C . ASP A 1 274 ? -11.866 17.322 20.823 1.00 65.38 274 ASP A C 1
ATOM 2157 O O . ASP A 1 274 ? -11.917 17.489 22.032 1.00 65.38 274 ASP A O 1
ATOM 2161 N N . GLU A 1 275 ? -11.139 18.091 20.011 1.00 56.59 275 GLU A N 1
ATOM 2162 C CA . GLU A 1 275 ? -11.249 19.556 19.976 1.00 56.59 275 GLU A CA 1
ATOM 2163 C C . GLU A 1 275 ? -10.301 20.163 18.939 1.00 56.59 275 GLU A C 1
ATOM 2165 O O . GLU A 1 275 ? -10.745 21.034 18.202 1.00 56.59 275 GLU A O 1
ATOM 2170 N N . GLN A 1 276 ? -9.043 19.727 18.784 1.00 57.16 276 GLN A N 1
ATOM 2171 C CA . GLN A 1 276 ? -8.115 20.458 17.896 1.00 57.16 276 GLN A CA 1
ATOM 2172 C C . GLN A 1 276 ? -7.021 19.597 17.238 1.00 57.16 276 GLN A C 1
ATOM 2174 O O . GLN A 1 276 ? -5.842 19.723 17.546 1.00 57.16 276 GLN A O 1
ATOM 2179 N N . SER A 1 277 ? -7.386 18.851 16.189 1.00 69.44 277 SER A N 1
ATOM 2180 C CA . SER A 1 277 ? -6.461 18.436 15.107 1.00 69.44 277 SER A CA 1
ATOM 2181 C C . SER A 1 277 ? -5.707 17.104 15.219 1.00 69.44 277 SER A C 1
ATOM 2183 O O . SER A 1 277 ? -4.745 16.938 14.470 1.00 69.44 277 SER A O 1
ATOM 2185 N N . ASN A 1 278 ? -6.134 16.140 16.040 1.00 85.62 278 ASN A N 1
ATOM 2186 C CA . ASN A 1 278 ? -5.449 14.842 16.114 1.00 85.62 278 ASN A CA 1
ATOM 2187 C C . ASN A 1 278 ? -6.377 13.645 15.875 1.00 85.62 278 ASN A C 1
ATOM 2189 O O . ASN A 1 278 ? -7.513 13.606 16.348 1.00 85.62 278 ASN A O 1
ATOM 2193 N N . TYR A 1 279 ? -5.841 12.642 15.183 1.00 92.69 279 TYR A N 1
ATOM 2194 C CA . TYR A 1 279 ? -6.414 11.307 15.038 1.00 92.69 279 TYR A CA 1
ATOM 2195 C C . TYR A 1 279 ? -5.337 10.249 15.270 1.00 92.69 279 TYR A C 1
ATOM 2197 O O . TYR A 1 279 ? -4.137 10.528 15.221 1.00 92.69 279 TYR A O 1
ATOM 2205 N N . CYS A 1 280 ? -5.785 9.028 15.523 1.00 95.00 280 CYS A N 1
ATOM 2206 C CA . CYS A 1 280 ? -4.952 7.845 15.646 1.00 95.00 280 CYS A CA 1
ATOM 2207 C C . CYS A 1 280 ? -5.498 6.769 14.716 1.00 95.00 280 CYS A C 1
ATOM 2209 O O . CYS A 1 280 ? -6.705 6.527 14.693 1.00 95.00 280 CYS A O 1
ATOM 2211 N N . ILE A 1 281 ? -4.611 6.102 13.985 1.00 97.06 281 ILE A N 1
ATOM 2212 C CA . ILE A 1 281 ? -4.948 4.943 13.161 1.00 97.06 281 ILE A CA 1
ATOM 2213 C C . ILE A 1 281 ? -3.970 3.822 13.468 1.00 97.06 281 ILE A C 1
ATOM 2215 O O . ILE A 1 281 ? -2.757 4.029 13.417 1.00 97.06 281 ILE A O 1
ATOM 2219 N N . ARG A 1 282 ? -4.488 2.624 13.728 1.00 97.25 282 ARG A N 1
ATOM 2220 C CA . ARG A 1 282 ? -3.697 1.393 13.873 1.00 97.25 282 ARG A CA 1
ATOM 2221 C C . ARG A 1 282 ? -4.382 0.238 13.150 1.00 97.25 282 ARG A C 1
ATOM 2223 O O . ARG A 1 282 ? -5.575 0.312 12.868 1.00 97.25 282 ARG A O 1
ATOM 2230 N N . GLY A 1 283 ? -3.640 -0.822 12.859 1.00 97.81 283 GLY A N 1
ATOM 2231 C CA . GLY A 1 283 ? -4.161 -2.008 12.182 1.00 97.81 283 GLY A CA 1
ATOM 2232 C C . GLY A 1 283 ? -3.683 -3.299 12.835 1.00 97.81 283 GLY A C 1
ATOM 2233 O O . GLY A 1 283 ? -2.633 -3.299 13.479 1.00 97.81 283 GLY A O 1
ATOM 2234 N N . GLY A 1 284 ? -4.464 -4.370 12.686 1.00 97.69 284 GLY A N 1
ATOM 2235 C CA . GLY A 1 284 ? -4.109 -5.721 13.124 1.00 97.69 284 GLY A CA 1
ATOM 2236 C C . GLY A 1 284 ? -3.229 -6.449 12.106 1.00 97.69 284 GLY A C 1
ATOM 2237 O O . GLY A 1 284 ? -3.585 -6.531 10.933 1.00 97.69 284 GLY A O 1
ATOM 2238 N N . ASP A 1 285 ? -2.093 -6.973 12.551 1.00 95.69 285 ASP A N 1
ATOM 2239 C CA . ASP A 1 285 ? -1.189 -7.832 11.791 1.00 95.69 285 ASP A CA 1
ATOM 2240 C C . ASP A 1 285 ? -1.733 -9.262 11.631 1.00 95.69 285 ASP A C 1
ATOM 2242 O O . ASP A 1 285 ? -2.775 -9.637 12.183 1.00 95.69 285 ASP A O 1
ATOM 2246 N N . HIS A 1 286 ? -0.997 -10.086 10.888 1.00 94.38 286 HIS A N 1
ATOM 2247 C CA . HIS A 1 286 ? -1.316 -11.499 10.675 1.00 94.38 286 HIS A CA 1
ATOM 2248 C C . HIS A 1 286 ? -1.434 -12.331 11.967 1.00 94.38 286 HIS A C 1
ATOM 2250 O O . HIS A 1 286 ? -2.090 -13.372 11.963 1.00 94.38 286 HIS A O 1
ATOM 2256 N N . ALA A 1 287 ? -0.814 -11.899 13.069 1.00 94.88 287 ALA A N 1
ATOM 2257 C CA . ALA A 1 287 ? -0.843 -12.582 14.360 1.00 94.88 287 ALA A CA 1
ATOM 2258 C C . ALA A 1 287 ? -2.016 -12.129 15.250 1.00 94.88 287 ALA A C 1
ATOM 2260 O O . ALA A 1 287 ? -2.142 -12.580 16.393 1.00 94.88 287 ALA A O 1
ATOM 2261 N N . GLY A 1 288 ? -2.879 -11.236 14.756 1.00 96.31 288 GLY A N 1
ATOM 2262 C CA . GLY A 1 288 ? -3.993 -10.688 15.527 1.00 96.31 288 GLY A CA 1
ATOM 2263 C C . GLY A 1 288 ? -3.537 -9.708 16.613 1.00 96.31 288 GLY A C 1
ATOM 2264 O O . GLY A 1 288 ? -4.177 -9.583 17.671 1.00 96.31 288 GLY A O 1
ATOM 2265 N N . LYS A 1 289 ? -2.407 -9.033 16.384 1.00 97.50 289 LYS A N 1
ATOM 2266 C CA . LYS A 1 289 ? -1.864 -7.969 17.228 1.00 97.50 289 LYS A CA 1
ATOM 2267 C C . LYS A 1 289 ? -1.800 -6.660 16.455 1.00 97.50 289 LYS A C 1
ATOM 2269 O O . LYS A 1 289 ? -1.745 -6.646 15.238 1.00 97.50 289 LYS A O 1
ATOM 2274 N N . ALA A 1 290 ? -1.816 -5.528 17.147 1.00 97.00 290 ALA A N 1
ATOM 2275 C CA . ALA A 1 290 ? -1.560 -4.251 16.496 1.00 97.00 290 ALA A CA 1
ATOM 2276 C C . ALA A 1 290 ? -0.156 -4.267 15.864 1.00 97.00 290 ALA A C 1
ATOM 2278 O O . ALA A 1 290 ? 0.792 -4.714 16.503 1.00 97.00 290 ALA A O 1
ATOM 2279 N N . ILE A 1 291 ? -0.005 -3.760 14.640 1.00 95.00 291 ILE A N 1
ATOM 2280 C CA . ILE A 1 291 ? 1.298 -3.753 13.960 1.00 95.00 291 ILE A CA 1
ATOM 2281 C C . ILE A 1 291 ? 2.353 -3.082 14.847 1.00 95.00 291 ILE A C 1
ATOM 2283 O O . ILE A 1 291 ? 2.144 -1.981 15.358 1.00 95.00 291 ILE A O 1
ATOM 2287 N N . ALA A 1 292 ? 3.498 -3.741 15.016 1.00 92.94 292 ALA A N 1
ATOM 2288 C CA . ALA A 1 292 ? 4.600 -3.231 15.821 1.00 92.94 292 ALA A CA 1
ATOM 2289 C C . ALA A 1 292 ? 5.217 -1.949 15.226 1.00 92.94 292 ALA A C 1
ATOM 2291 O O . ALA A 1 292 ? 5.375 -1.815 14.010 1.00 92.94 292 ALA A O 1
ATOM 2292 N N . GLY A 1 293 ? 5.578 -1.011 16.103 1.00 89.50 293 GLY A N 1
ATOM 2293 C CA . GLY A 1 293 ? 6.271 0.231 15.752 1.00 89.50 293 GLY A CA 1
ATOM 2294 C C . GLY A 1 293 ? 7.786 0.059 15.579 1.00 89.50 293 GLY A C 1
ATOM 2295 O O . GLY A 1 293 ? 8.318 -1.051 15.539 1.00 89.50 293 GLY A O 1
ATOM 2296 N N . THR A 1 294 ? 8.510 1.178 15.525 1.00 83.06 294 THR A N 1
ATOM 2297 C CA . THR A 1 294 ? 9.977 1.220 15.351 1.00 83.06 294 THR A CA 1
ATOM 2298 C C . THR A 1 294 ? 10.757 0.572 16.500 1.00 83.06 294 THR A C 1
ATOM 2300 O O . THR A 1 294 ? 11.883 0.126 16.295 1.00 83.06 294 THR A O 1
ATOM 2303 N N . HIS A 1 295 ? 10.160 0.452 17.692 1.00 80.88 295 HIS A N 1
ATOM 2304 C CA . HIS A 1 295 ? 10.740 -0.252 18.842 1.00 80.88 295 HIS A CA 1
ATOM 2305 C C . HIS A 1 295 ? 10.248 -1.707 18.964 1.00 80.88 295 HIS A C 1
ATOM 2307 O O . HIS A 1 295 ? 10.303 -2.304 20.044 1.00 80.88 295 HIS A O 1
ATOM 2313 N N . GLY A 1 296 ? 9.757 -2.293 17.866 1.00 85.56 296 GLY A N 1
ATOM 2314 C CA . GLY A 1 296 ? 9.313 -3.684 17.810 1.00 85.56 296 GLY A CA 1
ATOM 2315 C C . GLY A 1 296 ? 8.161 -3.959 18.776 1.00 85.56 296 GLY A C 1
ATOM 2316 O O . GLY A 1 296 ? 7.250 -3.145 18.915 1.00 85.56 296 GLY A O 1
ATOM 2317 N N . THR A 1 297 ? 8.219 -5.085 19.491 1.00 88.75 297 THR A N 1
ATOM 2318 C CA . THR A 1 297 ? 7.157 -5.562 20.404 1.00 88.75 297 THR A CA 1
ATOM 2319 C C . THR A 1 297 ? 6.883 -4.656 21.609 1.00 88.75 297 THR A C 1
ATOM 2321 O O . THR A 1 297 ? 5.936 -4.895 22.354 1.00 88.75 297 THR A O 1
ATOM 2324 N N . LYS A 1 298 ? 7.687 -3.608 21.817 1.00 91.19 298 LYS A N 1
ATOM 2325 C CA . LYS A 1 298 ? 7.494 -2.614 22.883 1.00 91.19 298 LYS A CA 1
ATOM 2326 C C . LYS A 1 298 ? 6.695 -1.390 22.432 1.00 91.19 298 LYS A C 1
ATOM 2328 O O . LYS A 1 298 ? 6.439 -0.513 23.246 1.00 91.19 298 LYS A O 1
ATOM 2333 N N . SER A 1 299 ? 6.332 -1.314 21.153 1.00 93.31 299 SER A N 1
ATOM 2334 C CA . SER A 1 299 ? 5.661 -0.154 20.566 1.00 93.31 299 SER A CA 1
ATOM 2335 C C . SER A 1 299 ? 4.633 -0.566 19.526 1.00 93.31 299 SER A C 1
ATOM 2337 O O . SER A 1 299 ? 4.791 -1.589 18.862 1.00 93.31 299 SER A O 1
ATOM 2339 N N . THR A 1 300 ? 3.631 0.278 19.322 1.00 93.94 300 THR A N 1
ATOM 2340 C CA . THR A 1 300 ? 2.609 0.099 18.290 1.00 93.94 300 THR A CA 1
ATOM 2341 C C . THR A 1 300 ? 2.825 1.114 17.173 1.00 93.94 300 THR A C 1
ATOM 2343 O O . THR A 1 300 ? 3.088 2.289 17.427 1.00 93.94 300 THR A O 1
ATOM 2346 N N . LEU A 1 301 ? 2.700 0.681 15.922 1.00 92.88 301 LEU A N 1
ATOM 2347 C CA . LEU A 1 301 ? 2.632 1.577 14.778 1.00 92.88 301 LEU A CA 1
ATOM 2348 C C . LEU A 1 301 ? 1.282 2.296 14.797 1.00 92.88 301 LEU A C 1
ATOM 2350 O O . LEU A 1 301 ? 0.229 1.673 14.663 1.00 92.88 301 LEU A O 1
ATOM 2354 N N . VAL A 1 302 ? 1.327 3.619 14.927 1.00 93.12 302 VAL A N 1
ATOM 2355 C CA . VAL A 1 302 ? 0.138 4.475 14.904 1.00 93.12 302 VAL A CA 1
ATOM 2356 C C . VAL A 1 302 ? 0.374 5.611 13.923 1.00 93.12 302 VAL A C 1
ATOM 2358 O O . VAL A 1 302 ? 1.321 6.388 14.096 1.00 93.12 302 VAL A O 1
ATOM 2361 N N . LEU A 1 303 ? -0.484 5.723 12.910 1.00 90.50 303 LEU A N 1
ATOM 2362 C CA . LEU A 1 303 ? -0.494 6.883 12.022 1.00 90.50 303 LEU A CA 1
ATOM 2363 C C . LEU A 1 303 ? -1.310 8.004 12.655 1.00 90.50 303 LEU A C 1
ATOM 2365 O O . LEU A 1 303 ? -2.360 7.768 13.254 1.00 90.50 303 LEU A O 1
ATOM 2369 N N . ALA A 1 304 ? -0.803 9.218 12.503 1.00 87.88 304 ALA A N 1
ATOM 2370 C CA . ALA A 1 304 ? -1.435 10.452 12.934 1.00 87.88 304 ALA A CA 1
ATOM 2371 C C . ALA A 1 304 ? -1.051 11.570 11.960 1.00 87.88 304 ALA A C 1
ATOM 2373 O O . ALA A 1 304 ? -0.228 11.352 11.065 1.00 87.88 304 ALA A O 1
ATOM 2374 N N . LYS A 1 305 ? -1.603 12.769 12.170 1.00 80.94 305 LYS A N 1
ATOM 2375 C CA . LYS A 1 305 ? -1.281 13.970 11.387 1.00 80.94 305 LYS A CA 1
ATOM 2376 C C . LYS A 1 305 ? 0.234 14.181 11.239 1.00 80.94 305 LYS A C 1
ATOM 2378 O O . LYS A 1 305 ? 0.712 14.459 10.147 1.00 80.94 305 LYS A O 1
ATOM 2383 N N . ASP A 1 306 ? 0.994 13.924 12.301 1.00 70.00 306 ASP A N 1
ATOM 2384 C CA . ASP A 1 306 ? 2.449 14.137 12.359 1.00 70.00 306 ASP A CA 1
ATOM 2385 C C . ASP A 1 306 ? 3.275 13.004 11.698 1.00 70.00 306 ASP A C 1
ATOM 2387 O O . ASP A 1 306 ? 4.470 12.863 11.951 1.00 70.00 306 ASP A O 1
ATOM 2391 N N . GLY A 1 307 ? 2.652 12.136 10.892 1.00 60.62 307 GLY A N 1
ATOM 2392 C CA . GLY A 1 307 ? 3.314 11.020 10.207 1.00 60.62 307 GLY A CA 1
ATOM 2393 C C . GLY A 1 307 ? 3.259 9.684 10.961 1.00 60.62 307 GLY A C 1
ATOM 2394 O O . GLY A 1 307 ? 2.397 9.458 11.812 1.00 60.62 307 GLY A O 1
ATO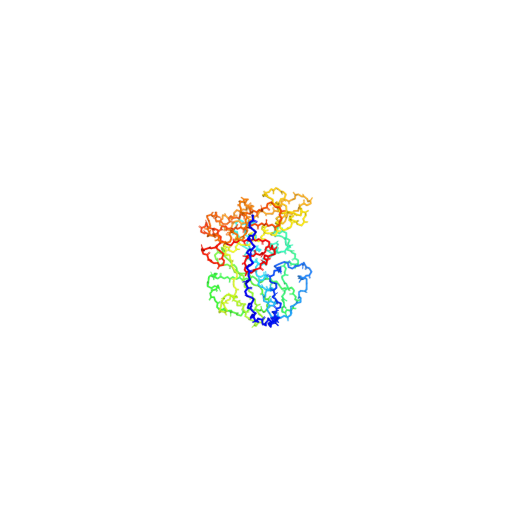M 2395 N N . ASP A 1 308 ? 4.157 8.756 10.616 1.00 52.09 308 ASP A N 1
ATOM 2396 C CA . ASP A 1 308 ? 4.270 7.410 11.219 1.00 52.09 308 ASP A CA 1
ATOM 2397 C C . ASP A 1 308 ? 5.106 7.382 12.513 1.00 52.09 308 ASP A C 1
ATOM 2399 O O . ASP A 1 308 ? 5.288 6.325 13.119 1.00 52.09 308 ASP A O 1
ATOM 2403 N N . GLY A 1 309 ? 5.567 8.549 12.971 1.00 49.03 309 GLY A N 1
ATOM 2404 C CA . GLY A 1 309 ? 6.363 8.690 14.186 1.00 49.03 309 GLY A CA 1
ATOM 2405 C C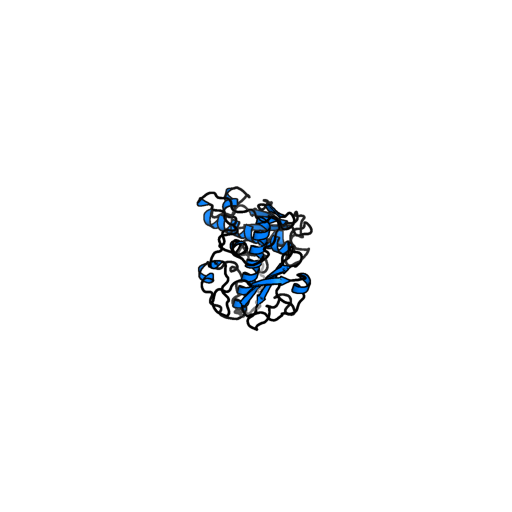 . GLY A 1 309 ? 7.862 8.448 13.998 1.00 49.03 309 GLY A C 1
ATOM 2406 O O . GLY A 1 309 ? 8.553 8.310 15.004 1.00 49.03 309 GLY A O 1
ATOM 2407 N N . SER A 1 310 ? 8.389 8.420 12.765 1.00 43.97 310 SER A N 1
ATOM 2408 C CA . SER A 1 310 ? 9.832 8.265 12.517 1.00 43.97 310 SER A CA 1
ATOM 2409 C C . SER A 1 310 ? 10.685 9.512 12.811 1.00 43.97 310 SER A C 1
ATOM 2411 O O . SER A 1 310 ? 11.909 9.430 12.727 1.00 43.97 310 SER A O 1
ATOM 2413 N N . GLY A 1 311 ? 10.095 10.659 13.169 1.00 35.94 311 GLY A N 1
ATOM 2414 C CA . GLY A 1 311 ? 10.866 11.849 13.537 1.00 35.94 311 GLY A CA 1
ATOM 2415 C C . GLY A 1 311 ? 10.015 13.052 13.940 1.00 35.94 311 GLY A C 1
ATOM 2416 O O . GLY A 1 311 ? 9.212 13.533 13.155 1.00 35.94 311 GLY A O 1
ATOM 2417 N N . HIS A 1 312 ? 10.222 13.504 15.180 1.00 42.22 312 HIS A N 1
ATOM 2418 C CA . HIS A 1 312 ? 9.973 14.841 15.736 1.00 42.22 312 HIS A CA 1
ATOM 2419 C C . HIS A 1 312 ? 9.035 15.788 14.960 1.00 42.22 312 HIS A C 1
ATOM 2421 O O . HIS A 1 312 ? 9.485 16.729 14.309 1.00 42.22 312 HIS A O 1
ATOM 2427 N N . GLY A 1 313 ? 7.725 15.638 15.167 1.00 35.38 313 GLY A N 1
ATOM 2428 C CA . GLY A 1 313 ? 6.862 16.815 15.240 1.00 35.38 313 GLY A CA 1
ATOM 2429 C C . GLY A 1 313 ? 7.217 17.534 16.535 1.00 35.38 313 GLY A C 1
ATOM 2430 O O . GLY A 1 313 ? 6.974 16.994 17.612 1.00 35.38 313 GLY A O 1
ATOM 2431 N N . GLY A 1 314 ? 7.910 18.668 16.437 1.00 35.91 314 GLY A N 1
ATOM 2432 C CA . GLY A 1 314 ? 8.241 19.488 17.594 1.00 35.91 314 GLY A CA 1
ATOM 2433 C C . GLY A 1 314 ? 6.969 19.817 18.366 1.00 35.91 314 GLY A C 1
ATOM 2434 O O . GLY A 1 314 ? 6.076 20.468 17.830 1.00 35.91 314 GLY A O 1
ATOM 2435 N N . ASP A 1 315 ? 6.907 19.343 19.609 1.00 35.31 315 ASP A N 1
ATOM 2436 C CA . ASP A 1 315 ? 6.016 19.877 20.630 1.00 35.31 315 ASP A CA 1
ATOM 2437 C C . ASP A 1 315 ? 6.287 21.384 20.725 1.00 35.31 315 ASP A C 1
ATOM 2439 O O . ASP A 1 315 ? 7.272 21.823 21.317 1.00 35.31 315 ASP A O 1
ATOM 2443 N N . SER A 1 316 ? 5.427 22.186 20.109 1.00 34.59 316 SER A N 1
ATOM 2444 C CA . SER A 1 316 ? 5.156 23.543 20.558 1.00 34.59 316 SER A CA 1
ATOM 2445 C C . SER A 1 316 ? 3.891 23.500 21.413 1.00 34.59 316 SER A C 1
ATOM 2447 O O . SER A 1 316 ? 2.773 23.721 20.944 1.00 34.59 316 SER A O 1
ATOM 2449 N N . ARG A 1 317 ? 4.096 23.174 22.690 1.00 35.44 317 ARG A N 1
ATOM 2450 C CA . ARG A 1 317 ? 3.283 23.673 23.800 1.00 35.44 317 ARG A CA 1
ATOM 2451 C C . ARG A 1 317 ? 4.150 24.576 24.655 1.00 35.44 317 ARG A C 1
ATOM 2453 O O . ARG A 1 317 ? 5.301 24.169 24.925 1.00 35.44 317 ARG A O 1
#

Sequence (317 aa):
MAVISISLKLPFTASALTLIGQVALLPPAFAQTEELFAPVEKMVNPQFKNEKERQEYMMKVAERVRSAAQRYASHHKGTLPKKVDDAFMSYMIFGECDDKTSTAWSIPINPYIGKHKPILTGTIADPDKCRKSPPGKMEPGSVEYSIAASGKDFTVRVGAGNGKAMLDPHNKRLTYVLSNDPDSQVKANMRTVQWAAELYKEEHFKFPKTIDDEFKYYFPWGDAKKKKFGNPLPNPFTGELEYPAFSNMTCAFKERLKPPISIAPGKIEYSSSDEQSNYCIRGGDHAGKAIAGTHGTKSTLVLAKDGDGSGHGGDSR

Radius of gyration: 25.58 Å; chains: 1; bounding box: 55×69×97 Å

Secondary structure (DSSP, 8-state):
-------------------------PPPP----S-TT--HHHHHSPPP-SHHHHHHHHHHHHHHHHHHHHHHHHHTTTPPPSS-SHHHHTTSTT--SSSS---GGGSPEETTTTEE-PPEEEEES-HHHHHTS---B--TT-EEEEEETTSS-EEEEEB-TTSBBPBPSS-TTSB-EEE--HHHHHHHHHHHHHHHHHHHHHHHSS--SS--HHHHTTSTT-BTTTTB--PPEE-TTT--EEPPEE-----HHHHHTS---B--TT-EEEEE-SSSS-EEEEEB-TTSBBPEETTEEEEE--BBTTBSSSS------

pLDDT: mean 81.68, std 19.54, range [30.78, 98.25]